Protein AF-A0A1W9LD39-F1 (afdb_monomer)

Secondary structure (DSSP, 8-state):
------------------HHHHHHHHHHHHHHHHHHHHHHHHHHHHHHTSSSS--SS-PPPHHHHHHHHHHHHHHHHHHHHHTTTT-SS--S-SGGGHHHHHHHHHHHHHHHHHHHHHTT-SSPP-HHHHHHHHHHHHHHHHHHHHHHHHHHHHHHHHTTT-EEEEEE--SHHHHHHHHHHHH-GGG-EEEEEEE-PPP------

Mean predicted aligned error: 11.22 Å

Foldseek 3Di:
DDDDDDDPPVPVPDDDCDPVLVVLLVVLLVQLLCLQLVLLVVLLCVDAPPPPHDDPPDDDDPVVSNVLSNVLSVLLSVLCVVLCVSDPDDDDDLVVCLVVLLVSLVVSLVVSLVVQVVVVDVVRDDPSSSVSSSVSSSVSSSVSVVVSNVVVQVVLQVQAAPAEDEAEDDDPVSVVVVCVCVVRSRNSYDDPYYHYDDPDDPPDD

Radius of gyration: 25.63 Å; Cα contacts (8 Å, |Δi|>4): 173; chains: 1; bounding box: 44×27×94 Å

Nearest PDB structures (foldseek):
  6o7t-assembly1_n  TM=3.214E-01  e=7.625E-01  Saccharomyces cerevisiae
  8eau-assembly1_n  TM=2.882E-01  e=1.387E+00  Saccharomyces cerevisiae
  7u8o-assembly1_j  TM=2.770E-01  e=1.457E+00  Sus scrofa
  5edl-assembly1_A  TM=4.286E-01  e=7.547E+00  Bacillus subtilis
  1j3f-assembly1_A  TM=2.737E-01  e=4.819E+00  Physeter macrocephalus

Solvent-accessible surface area (backbone atoms only — not comparable to full-atom values): 12019 Å² total; per-residue (Å²): 136,90,82,88,88,76,85,83,78,73,75,73,74,73,82,75,79,49,73,64,57,53,49,56,45,52,50,48,53,54,48,48,36,50,23,37,30,50,13,35,51,48,15,47,38,47,50,74,69,63,74,80,43,90,72,91,82,70,83,75,67,67,65,59,53,53,54,47,25,51,54,44,20,54,51,42,52,52,48,40,56,75,70,48,74,72,58,77,81,79,74,83,63,72,73,79,46,46,66,59,52,52,51,50,39,51,52,42,41,52,49,47,51,51,49,51,58,72,66,62,45,86,75,70,74,58,68,65,38,51,58,41,20,41,55,39,20,43,51,39,42,51,52,51,51,52,52,51,54,52,50,50,55,55,51,25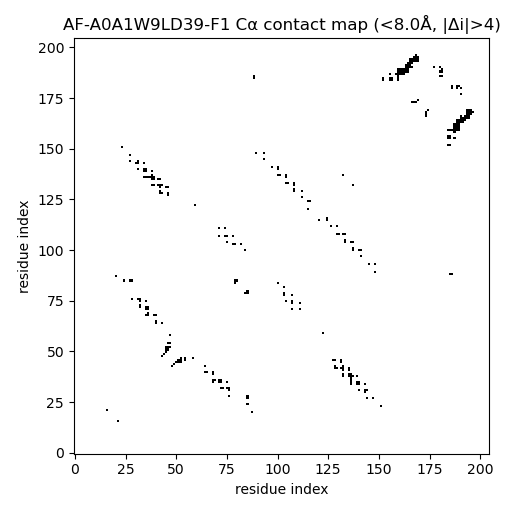,57,78,58,49,54,79,39,78,39,73,43,80,41,81,50,73,66,45,53,53,50,51,52,57,43,62,71,39,45,82,66,22,48,28,79,76,48,69,45,68,88,74,83,76,74,78,80,85,125

Structure (mmCIF, N/CA/C/O backbone):
data_AF-A0A1W9LD39-F1
#
_entry.id   AF-A0A1W9LD39-F1
#
loop_
_atom_site.group_PDB
_atom_site.id
_atom_site.type_symbol
_atom_site.label_atom_id
_atom_site.label_alt_id
_atom_site.label_comp_id
_atom_site.label_asym_id
_atom_site.label_entity_id
_atom_site.label_seq_id
_atom_site.pdbx_PDB_ins_code
_atom_site.Cartn_x
_atom_site.Cartn_y
_atom_site.Cartn_z
_atom_site.occupancy
_atom_site.B_iso_or_equiv
_atom_site.auth_seq_id
_atom_site.auth_comp_id
_atom_site.auth_asym_id
_atom_site.auth_atom_id
_atom_site.pdbx_PDB_model_num
ATOM 1 N N . MET A 1 1 ? 4.668 -14.412 59.546 1.00 37.16 1 MET A N 1
ATOM 2 C CA . MET A 1 1 ? 3.623 -15.382 59.141 1.00 37.16 1 MET A CA 1
ATOM 3 C C . MET A 1 1 ? 2.529 -14.577 58.446 1.00 37.16 1 MET A C 1
ATOM 5 O O . MET A 1 1 ? 1.984 -13.700 59.085 1.00 37.16 1 MET A O 1
ATOM 9 N N . ARG A 1 2 ? 2.526 -14.499 57.110 1.00 43.19 2 ARG A N 1
ATOM 10 C CA . ARG A 1 2 ? 1.893 -15.403 56.120 1.00 43.19 2 ARG A CA 1
ATOM 11 C C . ARG A 1 2 ? 0.377 -15.151 56.002 1.00 43.19 2 ARG A C 1
ATOM 13 O O . ARG A 1 2 ? -0.353 -15.421 56.941 1.00 43.19 2 ARG A O 1
ATOM 20 N N . GLY A 1 3 ? -0.044 -14.677 54.828 1.00 37.91 3 GLY A N 1
ATOM 21 C CA . GLY A 1 3 ? -1.441 -14.480 54.415 1.00 37.91 3 GLY A CA 1
ATOM 22 C C . GLY A 1 3 ? -1.498 -13.455 53.271 1.00 37.91 3 GLY A C 1
ATOM 23 O O . GLY A 1 3 ? -1.527 -12.268 53.542 1.00 37.91 3 GLY A O 1
ATOM 24 N N . SER A 1 4 ? -1.159 -13.807 52.026 1.00 51.72 4 SER A N 1
ATOM 25 C CA . SER A 1 4 ? -1.973 -14.564 51.053 1.00 51.72 4 SER A CA 1
ATOM 26 C C . SER A 1 4 ? -3.159 -13.764 50.503 1.00 51.72 4 SER A C 1
ATOM 28 O O . SER A 1 4 ? -4.100 -13.494 51.237 1.00 51.72 4 SER A O 1
ATOM 30 N N . GLY A 1 5 ? -3.145 -13.509 49.190 1.00 36.66 5 GLY A N 1
ATOM 31 C CA . GLY A 1 5 ? -4.317 -13.111 48.399 1.00 36.66 5 GLY A CA 1
ATOM 32 C C . GLY A 1 5 ? -4.080 -11.822 47.609 1.00 36.66 5 GLY A C 1
ATOM 33 O O . GLY A 1 5 ? -3.793 -10.788 48.186 1.00 36.66 5 GLY A O 1
ATOM 34 N N . GLY A 1 6 ? -4.153 -11.780 46.287 1.00 38.75 6 GLY A N 1
ATOM 35 C CA . GLY A 1 6 ? -4.417 -12.806 45.293 1.00 38.75 6 GLY A CA 1
ATOM 36 C C . GLY A 1 6 ? -3.919 -12.254 43.960 1.00 38.75 6 GLY A C 1
ATOM 37 O O . GLY A 1 6 ? -4.096 -11.071 43.665 1.00 38.75 6 GLY A O 1
ATOM 38 N N . GLY A 1 7 ? -3.224 -13.091 43.194 1.00 35.78 7 GLY A N 1
ATOM 39 C CA . GLY A 1 7 ? -2.811 -12.749 41.842 1.00 35.78 7 GLY A CA 1
ATOM 40 C C . GLY A 1 7 ? -4.052 -12.528 40.989 1.00 35.78 7 GLY A C 1
ATOM 41 O O . GLY A 1 7 ? -4.843 -13.448 40.788 1.00 35.78 7 GLY A O 1
ATOM 42 N N . TYR A 1 8 ? -4.225 -11.307 40.496 1.00 45.56 8 TYR A N 1
ATOM 43 C CA . TYR A 1 8 ? -5.171 -11.015 39.431 1.00 45.56 8 TYR A CA 1
ATOM 44 C C . TYR A 1 8 ? -4.596 -11.550 38.115 1.00 45.56 8 TYR A C 1
ATOM 46 O O . TYR A 1 8 ? -4.179 -10.783 37.252 1.00 45.56 8 TYR A O 1
ATOM 54 N N . ASP A 1 9 ? -4.594 -12.874 37.950 1.00 40.50 9 ASP A N 1
ATOM 55 C CA . ASP A 1 9 ? -4.487 -13.512 36.636 1.00 40.50 9 ASP A CA 1
ATOM 56 C C . ASP A 1 9 ? -5.836 -13.356 35.926 1.00 40.50 9 ASP A C 1
ATOM 58 O O . ASP A 1 9 ? -6.621 -14.283 35.722 1.00 40.50 9 ASP A O 1
ATOM 62 N N . GLY A 1 10 ? -6.127 -12.106 35.565 1.00 42.94 10 GLY A N 1
ATOM 63 C CA . GLY A 1 10 ? -7.160 -11.761 34.608 1.00 42.94 10 GLY A CA 1
ATOM 64 C C . GLY A 1 10 ? -6.684 -12.177 33.228 1.00 42.94 10 GLY A C 1
ATOM 65 O O . GLY A 1 10 ? -6.294 -11.335 32.422 1.00 42.94 10 GLY A O 1
ATOM 66 N N . ALA A 1 11 ? -6.705 -13.482 32.956 1.00 38.69 11 ALA A N 1
ATOM 67 C CA . ALA A 1 11 ? -6.623 -14.010 31.609 1.00 38.69 11 ALA A CA 1
ATOM 68 C C . ALA A 1 11 ? -7.813 -13.440 30.823 1.00 38.69 11 ALA A C 1
ATOM 70 O O . ALA A 1 11 ? -8.912 -13.998 30.821 1.00 38.69 11 ALA A O 1
ATOM 71 N N . MET A 1 12 ? -7.595 -12.276 30.202 1.00 43.22 12 MET A N 1
ATOM 72 C CA . MET A 1 12 ? -8.472 -11.651 29.222 1.00 43.22 12 MET A CA 1
ATOM 73 C C . MET A 1 12 ? -8.720 -12.681 28.125 1.00 43.22 12 MET A C 1
ATOM 75 O O . MET A 1 12 ? -7.921 -12.834 27.198 1.00 43.22 12 MET A O 1
ATOM 79 N N . ARG A 1 13 ? -9.808 -13.446 28.288 1.00 41.34 13 ARG A N 1
ATOM 80 C CA . ARG A 1 13 ? -10.256 -14.469 27.348 1.00 41.34 13 ARG A CA 1
ATOM 81 C C . ARG A 1 13 ? -10.232 -13.868 25.953 1.00 41.34 13 ARG A C 1
ATOM 83 O O . ARG A 1 13 ? -10.815 -12.812 25.705 1.00 41.34 13 ARG A O 1
ATOM 90 N N . GLY A 1 14 ? -9.484 -14.554 25.094 1.00 41.19 14 GLY A N 1
ATOM 91 C CA . GLY A 1 14 ? -9.071 -14.092 23.784 1.00 41.19 14 GLY A CA 1
ATOM 92 C C . GLY A 1 14 ? -10.210 -13.448 23.012 1.00 41.19 14 GLY A C 1
ATOM 93 O O . GLY A 1 14 ? -11.298 -14.006 22.875 1.00 41.19 14 GLY A O 1
ATOM 94 N N . ARG A 1 15 ? -9.912 -12.261 22.487 1.00 52.31 15 ARG A N 1
ATOM 95 C CA . ARG A 1 15 ? -10.696 -11.574 21.467 1.00 52.31 15 ARG A CA 1
ATOM 96 C C . ARG A 1 15 ? -11.038 -12.577 20.362 1.00 52.31 15 ARG A C 1
ATOM 98 O O . ARG A 1 15 ? -10.175 -12.904 19.548 1.00 52.31 15 ARG A O 1
ATOM 105 N N . GLN A 1 16 ? -12.275 -13.072 20.330 1.00 52.34 16 GLN A N 1
ATOM 106 C CA . GLN A 1 16 ? -12.768 -13.795 19.164 1.00 52.34 16 GLN A CA 1
ATOM 107 C C . GLN A 1 16 ? -12.688 -12.822 17.985 1.00 52.34 16 GLN A C 1
ATOM 109 O O . GLN A 1 16 ? -13.180 -11.695 18.066 1.00 52.34 16 GLN A O 1
ATOM 114 N N . ARG A 1 17 ? -11.956 -13.211 16.936 1.00 55.69 17 ARG A N 1
ATOM 115 C CA . ARG A 1 17 ? -11.910 -12.453 15.684 1.00 55.69 17 ARG A CA 1
ATOM 116 C C . ARG A 1 17 ? -13.322 -12.475 15.115 1.00 55.69 17 ARG A C 1
ATOM 118 O O . ARG A 1 17 ? -13.799 -13.540 14.734 1.00 55.69 17 ARG A O 1
ATOM 125 N N . ASP A 1 18 ? -13.982 -11.323 15.089 1.00 66.62 18 ASP A N 1
ATOM 126 C CA . ASP A 1 18 ? -15.300 -11.213 14.471 1.00 66.62 18 ASP A CA 1
ATOM 127 C C . ASP A 1 18 ? -15.150 -11.515 12.966 1.00 66.62 18 ASP A C 1
ATOM 129 O O . ASP A 1 18 ? -14.128 -11.182 12.361 1.00 66.62 18 ASP A O 1
ATOM 133 N N . THR A 1 19 ? -16.170 -12.079 12.313 1.00 70.81 19 THR A N 1
ATOM 134 C CA . THR A 1 19 ? -16.183 -12.305 10.848 1.00 70.81 19 THR A CA 1
ATOM 135 C C . THR A 1 19 ? -15.815 -11.039 10.062 1.00 70.81 19 THR A C 1
ATOM 137 O O . THR A 1 19 ? -15.165 -11.097 9.020 1.00 70.81 19 THR A O 1
ATOM 140 N N . PHE A 1 20 ? -16.172 -9.874 10.608 1.00 69.75 20 PHE A N 1
ATOM 141 C CA . PHE A 1 20 ? -15.818 -8.565 10.068 1.00 69.75 20 PHE A CA 1
ATOM 142 C C . PHE A 1 20 ? -14.306 -8.291 10.080 1.00 69.75 20 PHE A C 1
ATOM 144 O O . PHE A 1 20 ? -13.784 -7.741 9.116 1.00 69.75 20 PHE A O 1
ATOM 151 N N . ASP A 1 21 ? -13.588 -8.704 11.129 1.00 71.38 21 ASP A N 1
ATOM 152 C CA . ASP A 1 21 ? -12.136 -8.513 11.226 1.00 71.38 21 ASP A CA 1
ATOM 153 C C . ASP A 1 21 ? -11.409 -9.350 10.167 1.00 71.38 21 ASP A C 1
ATOM 155 O O . ASP A 1 21 ? -10.435 -8.891 9.568 1.00 71.38 21 ASP A O 1
ATOM 159 N N . VAL A 1 22 ? -11.914 -10.561 9.902 1.00 75.19 22 VAL A N 1
ATOM 160 C CA . VAL A 1 22 ? -11.403 -11.441 8.843 1.00 75.19 22 VAL A CA 1
ATOM 161 C C . VAL A 1 22 ? -11.670 -10.831 7.469 1.00 75.19 22 VAL A C 1
ATOM 163 O O . VAL A 1 22 ? -10.739 -10.714 6.676 1.00 75.19 22 VAL A O 1
ATOM 166 N N . PHE A 1 23 ? -12.898 -10.373 7.207 1.00 78.69 23 PHE A N 1
ATOM 167 C CA . PHE A 1 23 ? -13.254 -9.714 5.948 1.00 78.69 23 PHE A CA 1
ATOM 168 C C . PHE A 1 23 ? -12.392 -8.471 5.688 1.00 78.69 23 PHE A C 1
ATOM 170 O O . PHE A 1 23 ? -11.785 -8.354 4.628 1.00 78.69 23 PHE A O 1
ATOM 177 N N . CYS A 1 24 ? -12.254 -7.582 6.677 1.00 76.94 24 CYS A N 1
ATOM 178 C CA . CYS A 1 24 ? -11.394 -6.403 6.573 1.00 76.94 24 CYS A CA 1
ATOM 179 C C . CYS A 1 24 ? -9.909 -6.760 6.426 1.00 76.94 24 CYS A C 1
ATOM 181 O O . CYS A 1 24 ? -9.154 -5.977 5.856 1.00 76.94 24 CYS A O 1
ATOM 183 N N . GLY A 1 25 ? -9.465 -7.900 6.962 1.00 80.12 25 GLY A N 1
ATOM 184 C CA . GLY A 1 25 ? -8.109 -8.408 6.762 1.00 80.12 25 GLY A CA 1
ATOM 185 C C . GLY A 1 25 ? -7.875 -8.893 5.330 1.00 80.12 25 GLY A C 1
ATOM 186 O O . GLY A 1 25 ? -6.881 -8.521 4.715 1.00 80.12 25 GLY A O 1
ATOM 187 N N . VAL A 1 26 ? -8.810 -9.674 4.781 1.00 83.44 26 VAL A N 1
ATOM 188 C CA . VAL A 1 26 ? -8.753 -10.172 3.396 1.00 83.44 26 VAL A CA 1
ATOM 189 C C . VAL A 1 26 ? -8.851 -9.021 2.397 1.00 83.44 26 VAL A C 1
ATOM 191 O O . VAL A 1 26 ? -8.038 -8.946 1.480 1.00 83.44 26 VAL A O 1
ATOM 194 N N . ALA A 1 27 ? -9.789 -8.093 2.605 1.00 85.94 27 ALA A N 1
ATOM 195 C CA . ALA A 1 27 ? -9.943 -6.910 1.765 1.00 85.94 27 ALA A CA 1
ATOM 196 C C . ALA A 1 27 ? -8.678 -6.041 1.772 1.00 85.94 27 ALA A C 1
ATOM 198 O O . ALA A 1 27 ? -8.248 -5.600 0.712 1.00 85.94 27 ALA A O 1
ATOM 199 N N . ALA A 1 28 ? -8.046 -5.856 2.938 1.00 86.38 28 ALA A N 1
ATOM 200 C CA . ALA A 1 28 ? -6.776 -5.139 3.028 1.00 86.38 28 ALA A CA 1
ATOM 201 C C . ALA A 1 28 ? -5.651 -5.858 2.273 1.00 86.38 28 ALA A C 1
ATOM 203 O O . ALA A 1 28 ? -4.918 -5.225 1.530 1.00 86.38 28 ALA A O 1
ATOM 204 N N . GLY A 1 29 ? -5.539 -7.185 2.399 1.00 88.50 29 GLY A N 1
ATOM 205 C CA . GLY A 1 29 ? -4.538 -7.947 1.647 1.00 88.50 29 GLY A CA 1
ATOM 206 C C . GLY A 1 29 ? -4.730 -7.856 0.129 1.00 88.50 29 GLY A C 1
ATOM 207 O O . GLY A 1 29 ? -3.756 -7.709 -0.605 1.00 88.50 29 GLY A O 1
ATOM 208 N N . ALA A 1 30 ? -5.978 -7.907 -0.345 1.00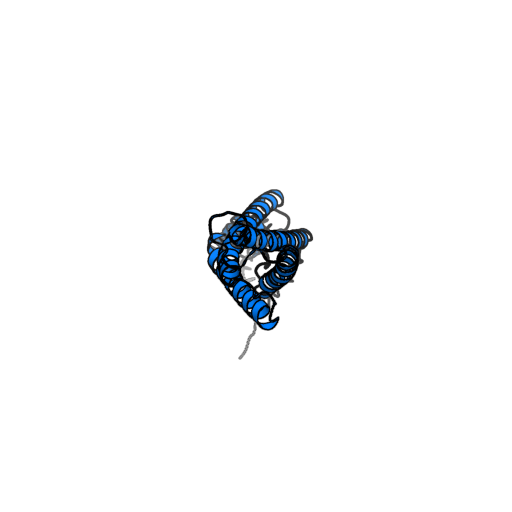 91.44 30 ALA A N 1
ATOM 209 C CA . ALA A 1 30 ? -6.297 -7.741 -1.762 1.00 91.44 30 ALA A CA 1
ATOM 210 C C . ALA A 1 30 ? -6.004 -6.316 -2.258 1.00 91.44 30 ALA A C 1
ATOM 212 O O . ALA A 1 30 ? -5.466 -6.141 -3.349 1.00 91.44 30 ALA A O 1
ATOM 213 N N . ALA A 1 31 ? -6.326 -5.304 -1.455 1.00 93.06 31 ALA A N 1
ATOM 214 C CA . ALA A 1 31 ? -6.058 -3.912 -1.782 1.00 93.06 31 ALA A CA 1
ATOM 215 C C . ALA A 1 31 ? -4.547 -3.613 -1.824 1.00 93.06 31 ALA A C 1
ATOM 217 O O . ALA A 1 31 ? -4.091 -3.039 -2.811 1.00 93.06 31 ALA A O 1
ATOM 218 N N . ASP A 1 32 ? -3.764 -4.117 -0.861 1.00 93.12 32 ASP A N 1
ATOM 219 C CA . ASP A 1 32 ? -2.297 -4.012 -0.883 1.00 93.12 32 ASP A CA 1
ATOM 220 C C . ASP A 1 32 ? -1.716 -4.705 -2.132 1.00 93.12 32 ASP A C 1
ATOM 222 O O . ASP A 1 32 ? -0.769 -4.203 -2.740 1.00 93.12 32 ASP A O 1
ATOM 226 N N . ALA A 1 33 ? -2.284 -5.848 -2.545 1.00 94.50 33 ALA A N 1
ATOM 227 C CA . ALA A 1 33 ? -1.863 -6.553 -3.756 1.00 94.50 33 ALA A CA 1
ATOM 228 C C . ALA A 1 33 ? -2.067 -5.689 -5.009 1.00 94.50 33 ALA A C 1
ATOM 230 O O . ALA A 1 33 ? -1.160 -5.545 -5.829 1.00 94.50 33 ALA A O 1
ATOM 231 N N . VAL A 1 34 ? -3.250 -5.082 -5.137 1.00 96.12 34 VAL A N 1
ATOM 232 C CA . VAL A 1 34 ? -3.579 -4.180 -6.246 1.00 96.12 34 VAL A CA 1
ATOM 233 C C . VAL A 1 34 ? -2.684 -2.942 -6.219 1.00 96.12 34 VAL A C 1
ATOM 235 O O . VAL A 1 34 ? -2.152 -2.567 -7.261 1.00 96.12 34 VAL A O 1
ATOM 238 N N . ALA A 1 35 ? -2.468 -2.334 -5.051 1.00 95.50 35 ALA A N 1
ATOM 239 C CA . ALA A 1 35 ? -1.631 -1.148 -4.900 1.00 95.50 35 ALA A CA 1
ATOM 240 C C . ALA A 1 35 ? -0.164 -1.423 -5.265 1.00 95.50 35 ALA A C 1
ATOM 242 O O . ALA A 1 35 ? 0.442 -0.646 -6.007 1.00 95.50 35 ALA A O 1
ATOM 243 N N . ALA A 1 36 ? 0.399 -2.543 -4.801 1.00 95.69 36 ALA A N 1
ATOM 244 C CA . ALA A 1 36 ? 1.765 -2.942 -5.127 1.00 95.69 36 ALA A CA 1
ATOM 245 C C . ALA A 1 36 ? 1.927 -3.260 -6.621 1.00 95.69 36 ALA A C 1
ATOM 247 O O . ALA A 1 36 ? 2.861 -2.766 -7.259 1.00 95.69 36 ALA A O 1
ATOM 248 N N . PHE A 1 37 ? 0.995 -4.023 -7.196 1.00 96.38 37 PHE A N 1
ATOM 249 C CA . PHE A 1 37 ? 1.024 -4.383 -8.611 1.00 96.38 37 PHE A CA 1
ATOM 250 C C . PHE A 1 37 ? 0.878 -3.150 -9.510 1.00 96.38 37 PHE A C 1
ATOM 252 O O . PHE A 1 37 ? 1.704 -2.916 -10.394 1.00 96.38 37 PHE A O 1
ATOM 259 N N . ALA A 1 38 ? -0.136 -2.320 -9.249 1.00 96.50 38 ALA A N 1
ATOM 260 C CA . ALA A 1 38 ? -0.386 -1.095 -9.999 1.00 96.50 38 ALA A CA 1
ATOM 261 C C . ALA A 1 38 ? 0.763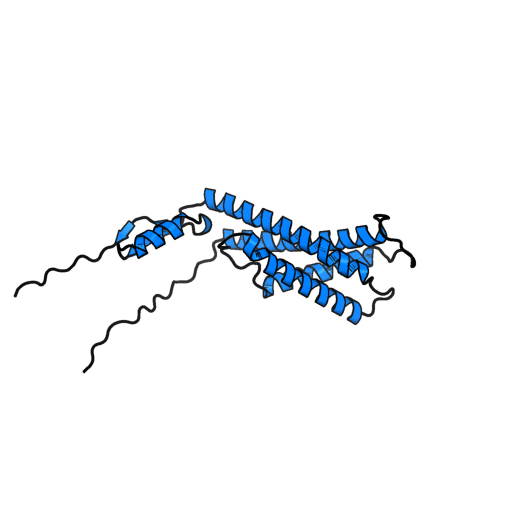 -0.092 -9.846 1.00 96.50 38 ALA A C 1
ATOM 263 O O . ALA A 1 38 ? 1.161 0.521 -10.832 1.00 96.50 38 ALA A O 1
ATOM 264 N N . GLY A 1 39 ? 1.340 0.045 -8.649 1.00 96.00 39 GLY A N 1
ATOM 265 C CA . GLY A 1 39 ? 2.479 0.932 -8.420 1.00 96.00 39 GLY A CA 1
ATOM 266 C C . GLY A 1 39 ? 3.715 0.500 -9.192 1.00 96.00 39 GLY A C 1
ATOM 267 O O . GLY A 1 39 ? 4.362 1.327 -9.831 1.00 96.00 39 GLY A O 1
ATOM 268 N N . PHE A 1 40 ? 4.000 -0.799 -9.233 1.00 94.50 40 PHE A N 1
ATOM 269 C CA . PHE A 1 40 ? 5.110 -1.299 -10.033 1.00 94.50 40 PHE A CA 1
ATOM 270 C C . PHE A 1 40 ? 4.881 -1.088 -11.536 1.00 94.50 40 PHE A C 1
ATOM 272 O O . PHE A 1 40 ? 5.778 -0.610 -12.230 1.00 94.50 40 PHE A O 1
ATOM 279 N N . LEU A 1 41 ? 3.683 -1.388 -12.051 1.00 94.44 41 LEU A N 1
ATOM 280 C CA . LEU A 1 41 ? 3.360 -1.128 -13.459 1.00 94.44 41 LEU A CA 1
ATOM 281 C C . LEU A 1 41 ? 3.418 0.364 -13.796 1.00 94.44 41 LEU A C 1
ATOM 283 O O . LEU A 1 41 ? 3.927 0.732 -14.854 1.00 94.44 41 LEU A O 1
ATOM 287 N N . LEU A 1 42 ? 2.970 1.225 -12.882 1.00 94.75 42 LEU A N 1
ATOM 288 C CA . LEU A 1 42 ? 3.083 2.671 -13.024 1.00 94.75 42 LEU A CA 1
ATOM 289 C C . LEU A 1 42 ? 4.552 3.102 -13.096 1.00 94.75 42 LEU A C 1
ATOM 291 O O . LEU A 1 42 ? 4.898 3.936 -13.924 1.00 94.75 42 LEU A O 1
ATOM 295 N N . ALA A 1 43 ? 5.440 2.506 -12.298 1.00 93.75 43 ALA A N 1
ATOM 296 C CA . ALA A 1 43 ? 6.871 2.786 -12.376 1.00 93.75 43 ALA A CA 1
ATOM 297 C C . ALA A 1 43 ? 7.494 2.380 -13.716 1.00 93.75 43 ALA A C 1
ATOM 299 O O . ALA A 1 43 ? 8.331 3.106 -14.255 1.00 93.75 43 ALA A O 1
ATOM 300 N N . VAL A 1 44 ? 7.077 1.237 -14.266 1.00 91.44 44 VAL A N 1
ATOM 301 C CA . VAL A 1 44 ? 7.499 0.772 -15.596 1.00 91.44 44 VAL A CA 1
ATOM 302 C C . VAL A 1 44 ? 7.006 1.739 -16.670 1.00 91.44 44 VAL A C 1
ATOM 304 O O . VAL A 1 44 ? 7.807 2.192 -17.486 1.00 91.44 44 VAL A O 1
ATOM 307 N N . TRP A 1 45 ? 5.733 2.132 -16.616 1.00 91.62 45 TRP A N 1
ATOM 308 C CA . TRP A 1 45 ? 5.154 3.107 -17.538 1.00 91.62 45 TRP A CA 1
ATOM 309 C C . TRP A 1 45 ? 5.868 4.464 -17.457 1.00 91.62 45 TRP A C 1
ATOM 311 O O . TRP A 1 45 ? 6.278 5.010 -18.481 1.00 91.62 45 TRP A O 1
ATOM 321 N N . ILE A 1 46 ? 6.134 4.975 -16.246 1.00 91.19 46 ILE A N 1
ATOM 322 C CA . ILE A 1 46 ? 6.924 6.201 -16.046 1.00 91.19 46 ILE A CA 1
ATOM 323 C C . ILE A 1 46 ? 8.312 6.049 -16.675 1.00 91.19 46 ILE A C 1
ATOM 325 O O . ILE A 1 46 ? 8.790 6.969 -17.334 1.00 91.19 46 ILE A O 1
ATOM 329 N N . ARG A 1 47 ? 8.968 4.896 -16.513 1.00 89.94 47 ARG A N 1
ATOM 330 C CA . ARG A 1 47 ? 10.319 4.694 -17.040 1.00 89.94 47 ARG A CA 1
ATOM 331 C C . ARG A 1 47 ? 10.372 4.607 -18.565 1.00 89.94 47 ARG A C 1
ATOM 333 O O . ARG A 1 47 ? 11.359 5.086 -19.126 1.00 89.94 47 ARG A O 1
ATOM 340 N N . PHE A 1 48 ? 9.419 3.937 -19.207 1.00 87.94 48 PHE A N 1
ATOM 341 C CA . PHE A 1 48 ? 9.551 3.521 -20.609 1.00 87.94 48 PHE A CA 1
ATOM 342 C C . PHE A 1 48 ? 8.550 4.168 -21.567 1.00 87.94 48 PHE A C 1
ATOM 344 O O . PHE A 1 48 ? 8.886 4.340 -22.738 1.00 87.94 48 PHE A O 1
ATOM 351 N N . ASP A 1 49 ? 7.360 4.536 -21.096 1.00 86.94 49 ASP A N 1
ATOM 352 C CA . ASP A 1 49 ? 6.248 4.971 -21.950 1.00 86.94 49 ASP A CA 1
ATOM 353 C C . ASP A 1 49 ? 5.855 6.444 -21.725 1.00 86.94 49 ASP A C 1
ATOM 355 O O . ASP A 1 49 ? 5.309 7.071 -22.627 1.00 86.94 49 ASP A O 1
ATOM 359 N N . SER A 1 50 ? 6.161 7.035 -20.562 1.00 88.38 50 SER A N 1
ATOM 360 C CA . SER A 1 50 ? 5.770 8.424 -20.242 1.00 88.38 50 SER A CA 1
ATOM 361 C C . SER A 1 50 ? 6.473 9.501 -21.078 1.00 88.38 50 SER A C 1
ATOM 363 O O . SER A 1 50 ? 6.017 10.641 -21.130 1.00 88.38 50 SER A O 1
ATOM 365 N N . GLY A 1 51 ? 7.623 9.173 -21.676 1.00 83.75 51 GLY A N 1
ATOM 366 C CA . GLY A 1 51 ? 8.486 10.133 -22.369 1.00 83.75 51 GLY A CA 1
ATOM 367 C C . GLY A 1 51 ? 9.283 11.070 -21.449 1.00 83.75 51 GLY A C 1
ATOM 368 O O . GLY A 1 51 ? 10.082 11.857 -21.947 1.00 83.75 51 GLY A O 1
ATOM 369 N N . TRP A 1 52 ? 9.130 10.983 -20.121 1.00 85.69 52 TRP A N 1
ATOM 370 C CA . TRP A 1 52 ? 9.860 11.840 -19.172 1.00 85.69 52 TRP A CA 1
ATOM 371 C C . TRP A 1 52 ? 11.336 11.461 -19.017 1.00 85.69 52 TRP A C 1
ATOM 373 O O . TRP A 1 52 ? 12.156 12.297 -18.6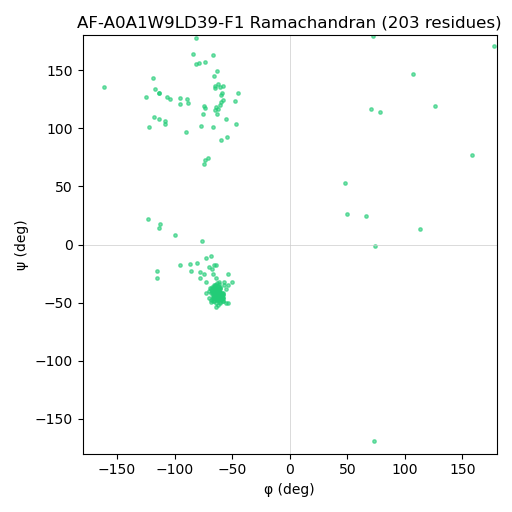45 1.00 85.69 52 TRP A O 1
ATOM 383 N N . ILE A 1 53 ? 11.682 10.196 -19.273 1.00 83.19 53 ILE A N 1
ATOM 384 C CA . ILE A 1 53 ? 13.032 9.657 -19.084 1.00 83.19 53 ILE A CA 1
ATOM 385 C C . ILE A 1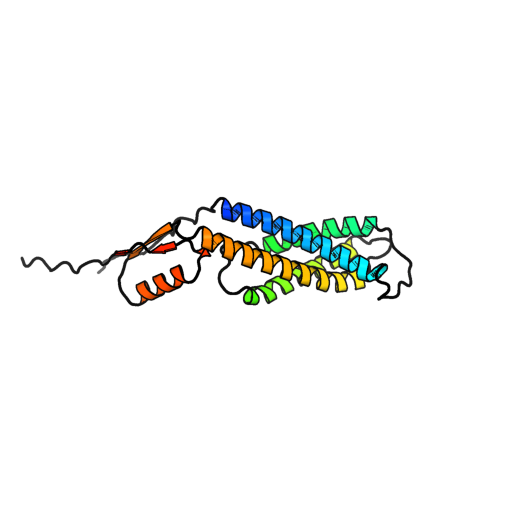 53 ? 13.508 9.041 -20.395 1.00 83.19 53 ILE A C 1
ATOM 387 O O . ILE A 1 53 ? 12.857 8.158 -20.951 1.00 83.19 53 ILE A O 1
ATOM 391 N N . THR A 1 54 ? 14.686 9.450 -20.862 1.00 79.38 54 THR A N 1
ATOM 392 C CA . THR A 1 54 ? 15.268 8.922 -22.099 1.00 79.38 54 THR A CA 1
ATOM 393 C C . THR A 1 54 ? 15.602 7.425 -21.975 1.00 79.38 54 THR A C 1
ATOM 395 O O . THR A 1 54 ? 16.105 6.918 -20.961 1.00 79.38 54 THR A O 1
ATOM 398 N N . VAL A 1 55 ? 15.273 6.661 -23.018 1.00 78.62 55 VAL A N 1
ATOM 399 C CA . VAL A 1 55 ? 15.511 5.213 -23.096 1.00 78.62 55 VAL A CA 1
ATOM 400 C C . VAL A 1 55 ? 16.636 4.970 -24.103 1.00 78.62 55 VAL A C 1
ATOM 402 O O . VAL A 1 55 ? 16.421 5.049 -25.304 1.00 78.62 55 VAL A O 1
ATOM 405 N N . LEU A 1 56 ? 17.848 4.684 -23.617 1.00 68.00 56 LEU A N 1
ATOM 406 C CA . LEU A 1 56 ? 19.036 4.494 -24.468 1.00 68.00 56 LEU A CA 1
ATOM 407 C C . LEU A 1 56 ? 19.202 3.064 -25.017 1.00 68.00 56 LEU A C 1
ATOM 409 O O . LEU A 1 56 ? 19.898 2.875 -26.004 1.00 68.00 56 LEU A O 1
ATOM 413 N N . LYS A 1 57 ? 18.607 2.050 -24.370 1.00 67.75 57 LYS A N 1
ATOM 414 C CA . LYS A 1 57 ? 18.836 0.616 -24.667 1.00 67.75 57 LYS A CA 1
ATOM 415 C C . LYS A 1 57 ? 17.618 -0.113 -25.263 1.00 67.75 57 LYS A C 1
ATOM 417 O O . LYS A 1 57 ? 17.580 -1.337 -25.248 1.00 67.75 57 LYS A O 1
ATOM 422 N N . GLY A 1 58 ? 16.634 0.626 -25.780 1.00 69.06 58 GLY A N 1
ATOM 423 C CA . GLY A 1 58 ? 15.371 0.061 -26.274 1.00 69.06 58 GLY A CA 1
ATOM 424 C C . GLY A 1 58 ? 14.435 -0.438 -25.163 1.00 69.06 58 GLY A C 1
ATOM 425 O O . GLY A 1 58 ? 14.742 -0.336 -23.971 1.00 69.06 58 GLY A O 1
ATOM 426 N N . HIS A 1 59 ? 13.265 -0.944 -25.563 1.00 73.44 59 HIS A N 1
ATOM 427 C CA . HIS A 1 59 ? 12.200 -1.397 -24.662 1.00 73.44 59 HIS A CA 1
ATOM 428 C C . HIS A 1 59 ? 12.285 -2.911 -24.430 1.00 73.44 59 HIS A C 1
ATOM 430 O O . HIS A 1 59 ? 12.167 -3.672 -25.391 1.00 73.44 59 HIS A O 1
ATOM 436 N N . PRO A 1 60 ? 12.446 -3.379 -23.180 1.00 77.94 60 PRO A N 1
ATOM 437 C CA . PRO A 1 60 ? 12.396 -4.807 -22.884 1.00 77.94 60 PRO A CA 1
ATOM 438 C C . PRO A 1 60 ? 10.989 -5.387 -23.114 1.00 77.94 60 PRO A C 1
ATOM 440 O O . PRO A 1 60 ? 10.005 -4.637 -23.141 1.00 77.94 60 PRO A O 1
ATOM 443 N N . PRO A 1 61 ? 10.849 -6.722 -23.220 1.00 83.62 61 PRO A N 1
ATOM 444 C CA . PRO A 1 61 ? 9.549 -7.362 -23.393 1.00 83.62 61 PRO A CA 1
ATOM 445 C C . PRO A 1 61 ? 8.582 -7.014 -22.251 1.00 83.62 61 PRO A C 1
ATOM 447 O O . PRO A 1 61 ? 8.862 -7.277 -21.083 1.00 83.62 61 PRO A O 1
ATOM 450 N N . ARG A 1 62 ? 7.399 -6.476 -22.577 1.00 83.00 62 ARG A N 1
ATOM 451 C CA . ARG A 1 62 ? 6.398 -6.032 -21.580 1.00 83.00 62 ARG A CA 1
ATOM 452 C C . ARG A 1 62 ? 5.997 -7.131 -20.594 1.00 83.00 62 ARG A C 1
ATOM 454 O O . ARG A 1 62 ? 5.844 -6.868 -19.404 1.00 83.00 62 ARG A O 1
ATOM 461 N N . MET A 1 63 ? 5.879 -8.368 -21.077 1.00 86.62 63 MET A N 1
ATOM 462 C CA . MET A 1 63 ? 5.487 -9.519 -20.255 1.00 86.62 63 MET A CA 1
ATOM 463 C C . MET A 1 63 ? 6.478 -9.786 -19.117 1.00 86.62 63 MET A C 1
ATOM 465 O O . MET A 1 63 ? 6.057 -10.153 -18.025 1.00 86.62 63 MET A O 1
ATOM 469 N N . MET A 1 64 ? 7.771 -9.512 -19.322 1.00 85.75 64 MET A N 1
ATOM 470 C CA . MET A 1 64 ? 8.792 -9.634 -18.278 1.00 85.75 64 MET A CA 1
ATOM 471 C C . MET A 1 64 ? 8.459 -8.755 -17.066 1.00 85.75 64 MET A C 1
ATOM 473 O O . MET A 1 64 ? 8.547 -9.205 -15.926 1.00 85.75 64 MET A O 1
ATOM 477 N N . TYR A 1 65 ? 8.019 -7.517 -17.305 1.00 85.56 65 TYR A N 1
ATOM 478 C CA . TYR A 1 65 ? 7.646 -6.589 -16.239 1.00 85.56 65 TYR A CA 1
ATOM 479 C C . TYR A 1 65 ? 6.336 -6.956 -15.557 1.00 85.56 65 TYR A C 1
ATOM 481 O O . TYR A 1 65 ? 6.211 -6.734 -14.358 1.00 85.56 65 TYR A O 1
ATOM 489 N N . VAL A 1 66 ? 5.386 -7.551 -16.278 1.00 90.44 66 VAL A N 1
ATOM 490 C CA . VAL A 1 66 ? 4.139 -8.056 -15.686 1.00 90.44 66 VAL A CA 1
ATOM 491 C C . VAL A 1 66 ? 4.424 -9.236 -14.753 1.00 90.44 66 VAL A C 1
ATOM 493 O O . VAL A 1 66 ? 3.936 -9.255 -13.623 1.00 90.44 66 VAL A O 1
ATOM 496 N N . TYR A 1 67 ? 5.268 -10.186 -15.171 1.00 90.56 67 TYR A N 1
ATOM 497 C CA . TYR A 1 67 ? 5.688 -11.292 -14.304 1.00 90.56 67 TYR A CA 1
ATOM 498 C C . TYR A 1 67 ? 6.495 -10.797 -13.101 1.00 90.56 67 TYR A C 1
ATOM 500 O O . TYR A 1 67 ? 6.226 -11.209 -11.971 1.00 90.56 67 TYR A O 1
ATOM 508 N N . ALA A 1 68 ? 7.425 -9.860 -13.315 1.00 89.06 68 ALA A N 1
ATOM 509 C CA . ALA A 1 68 ? 8.165 -9.225 -12.230 1.00 89.06 68 ALA A CA 1
ATOM 510 C C . ALA A 1 68 ? 7.224 -8.507 -11.250 1.00 89.06 68 ALA A C 1
ATOM 512 O O . ALA A 1 68 ? 7.360 -8.688 -10.043 1.00 89.06 68 ALA A O 1
ATOM 513 N N . ALA A 1 69 ? 6.229 -7.765 -11.748 1.00 92.31 69 ALA A N 1
ATOM 514 C CA . ALA A 1 69 ? 5.217 -7.110 -10.923 1.00 92.31 69 ALA A CA 1
ATOM 515 C C . ALA A 1 69 ? 4.457 -8.125 -10.062 1.00 92.31 69 ALA A C 1
ATOM 517 O O . ALA A 1 69 ? 4.246 -7.876 -8.878 1.00 92.31 69 ALA A O 1
ATOM 518 N N . GLY A 1 70 ? 4.097 -9.286 -10.619 1.00 94.12 70 GLY A N 1
ATOM 519 C CA . GLY A 1 70 ? 3.461 -10.375 -9.874 1.00 94.12 70 GLY A CA 1
ATOM 520 C C . GLY A 1 70 ? 4.337 -10.903 -8.733 1.00 94.12 70 GLY A C 1
ATOM 521 O O . GLY A 1 70 ? 3.890 -10.956 -7.588 1.00 94.12 70 GLY A O 1
ATOM 522 N N . ILE A 1 71 ? 5.605 -11.219 -9.015 1.00 92.19 71 ILE A N 1
ATOM 523 C CA . ILE A 1 71 ? 6.563 -11.705 -8.004 1.00 92.19 71 ILE A CA 1
ATOM 524 C C . ILE A 1 71 ? 6.778 -10.655 -6.906 1.00 92.19 71 ILE A C 1
ATOM 526 O O . ILE A 1 71 ? 6.718 -10.971 -5.717 1.00 92.19 71 ILE A O 1
ATOM 530 N N . VAL A 1 72 ? 6.986 -9.395 -7.294 1.00 91.56 72 VAL A N 1
ATOM 531 C CA . VAL A 1 72 ? 7.163 -8.279 -6.357 1.00 91.56 72 VAL A CA 1
ATOM 532 C C . VAL A 1 72 ? 5.906 -8.088 -5.510 1.00 91.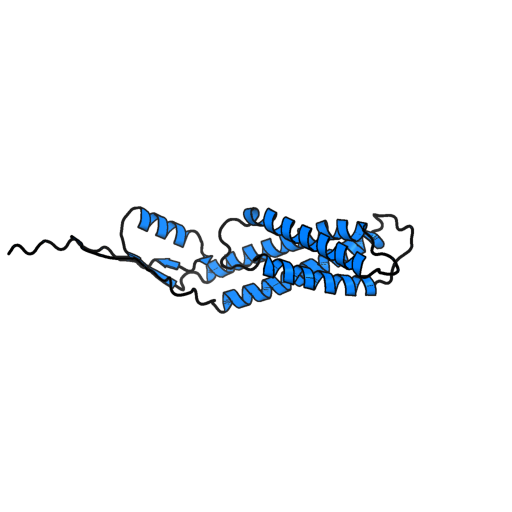56 72 VAL A C 1
ATOM 534 O O . VAL A 1 72 ? 6.006 -7.937 -4.299 1.00 91.56 72 VAL A O 1
ATOM 537 N N . THR A 1 73 ? 4.717 -8.178 -6.098 1.00 94.75 73 THR A N 1
ATOM 538 C CA . THR A 1 73 ? 3.450 -8.072 -5.360 1.00 94.75 73 THR A CA 1
ATOM 539 C C . THR A 1 73 ? 3.338 -9.145 -4.278 1.00 94.75 73 THR A C 1
ATOM 541 O O . THR A 1 73 ? 3.042 -8.827 -3.126 1.00 94.75 73 THR A O 1
ATOM 544 N N . LEU A 1 74 ? 3.647 -10.405 -4.603 1.00 94.69 74 LEU A N 1
ATOM 545 C CA . LEU A 1 74 ? 3.654 -11.497 -3.622 1.00 94.69 74 LEU A CA 1
ATOM 546 C C . LEU A 1 74 ? 4.655 -11.243 -2.486 1.00 94.69 74 LEU A C 1
ATOM 548 O O . LEU A 1 74 ? 4.328 -11.451 -1.315 1.00 94.69 74 LEU A O 1
ATOM 552 N N . LEU A 1 75 ? 5.847 -10.743 -2.820 1.00 93.38 75 LEU A N 1
ATOM 553 C CA . LEU A 1 75 ? 6.863 -10.358 -1.842 1.00 93.38 75 LEU A CA 1
ATOM 554 C C . LEU A 1 75 ? 6.354 -9.256 -0.900 1.00 93.38 75 LEU A C 1
ATOM 556 O O . LEU A 1 75 ? 6.535 -9.363 0.313 1.00 93.38 75 LEU A O 1
ATOM 560 N N . TYR A 1 76 ? 5.694 -8.225 -1.432 1.00 92.81 76 TYR A N 1
ATOM 561 C CA . TYR A 1 76 ? 5.133 -7.127 -0.640 1.00 92.81 76 TYR A CA 1
ATOM 562 C C . TYR A 1 76 ? 4.017 -7.599 0.296 1.00 92.81 76 TYR A C 1
ATOM 564 O O . TYR A 1 76 ? 4.052 -7.272 1.481 1.00 92.81 76 TYR A O 1
ATOM 572 N N . ILE A 1 77 ? 3.082 -8.429 -0.181 1.00 92.75 77 ILE A N 1
ATOM 573 C CA . ILE A 1 77 ? 2.023 -9.018 0.661 1.00 92.75 77 ILE A CA 1
ATOM 574 C C . ILE A 1 77 ? 2.643 -9.821 1.812 1.00 92.75 77 ILE A C 1
ATOM 576 O O . ILE A 1 77 ? 2.244 -9.680 2.974 1.00 92.75 77 ILE A O 1
ATOM 580 N N . PHE A 1 78 ? 3.645 -10.650 1.509 1.00 91.75 78 PHE A N 1
ATOM 581 C CA . PHE A 1 78 ? 4.359 -11.426 2.520 1.00 91.75 78 PHE A CA 1
ATOM 582 C C . PHE A 1 78 ? 5.054 -10.520 3.550 1.00 91.75 78 PHE A C 1
ATOM 584 O O . PHE A 1 78 ? 4.932 -10.737 4.758 1.00 91.75 78 PHE A O 1
ATOM 591 N N . LEU A 1 79 ? 5.727 -9.463 3.095 1.00 91.62 79 LEU A N 1
ATOM 592 C CA . LEU A 1 79 ? 6.377 -8.469 3.952 1.00 91.62 79 LEU A CA 1
ATOM 593 C C . LEU A 1 79 ? 5.390 -7.726 4.848 1.00 91.62 79 LEU A C 1
ATOM 595 O O . LEU A 1 79 ? 5.613 -7.603 6.048 1.00 91.62 79 LEU A O 1
ATOM 599 N N . PHE A 1 80 ? 4.278 -7.248 4.299 1.00 90.00 80 PHE A N 1
ATOM 600 C CA . PHE A 1 80 ? 3.263 -6.543 5.078 1.00 90.00 80 PHE A CA 1
ATOM 601 C C . PHE A 1 80 ? 2.641 -7.459 6.133 1.00 90.00 80 PHE A C 1
ATOM 603 O O . PHE A 1 80 ? 2.353 -7.022 7.253 1.00 90.00 80 PHE A O 1
ATOM 610 N N . ARG A 1 81 ? 2.517 -8.754 5.822 1.00 87.69 81 ARG A N 1
ATOM 611 C CA . ARG A 1 81 ? 2.048 -9.766 6.767 1.00 87.69 81 ARG A CA 1
ATOM 612 C C . ARG A 1 81 ? 3.034 -10.013 7.896 1.00 87.69 81 ARG A C 1
ATOM 614 O O . ARG A 1 81 ? 2.626 -9.975 9.055 1.00 87.69 81 ARG A O 1
ATOM 621 N N . THR A 1 82 ? 4.307 -10.229 7.582 1.00 86.00 82 THR A N 1
ATOM 622 C CA . THR A 1 82 ? 5.351 -10.483 8.590 1.00 86.00 82 THR A CA 1
ATOM 623 C C . THR A 1 82 ? 5.623 -9.257 9.455 1.00 86.00 82 THR A C 1
ATOM 625 O O . THR A 1 82 ? 5.774 -9.375 10.667 1.00 86.00 82 THR A O 1
ATOM 628 N N . LEU A 1 83 ? 5.576 -8.062 8.866 1.00 84.81 83 LEU A N 1
ATOM 629 C CA . LEU A 1 83 ? 5.708 -6.800 9.584 1.00 84.81 83 LEU A CA 1
ATOM 630 C C . LEU A 1 83 ? 4.447 -6.411 10.358 1.00 84.81 83 LEU A C 1
ATOM 632 O O . LEU A 1 83 ? 4.434 -5.336 10.949 1.00 84.81 83 LEU A O 1
ATOM 636 N N . GLY A 1 84 ? 3.395 -7.236 10.384 1.00 81.50 84 GLY A N 1
ATOM 637 C CA . GLY A 1 84 ? 2.205 -7.016 11.208 1.00 81.50 84 GLY A CA 1
ATOM 638 C C . GLY A 1 84 ? 1.380 -5.791 10.806 1.00 81.50 84 GLY A C 1
ATOM 639 O O . GLY A 1 84 ? 0.655 -5.245 11.638 1.00 81.50 84 GLY A O 1
ATOM 640 N N . LEU A 1 85 ? 1.466 -5.351 9.546 1.00 80.50 85 LEU A N 1
ATOM 641 C CA . LEU A 1 85 ? 0.689 -4.216 9.031 1.00 80.50 85 LEU A CA 1
ATOM 642 C C . LEU A 1 85 ? -0.822 -4.518 8.941 1.00 80.50 85 LEU A C 1
ATOM 644 O O . LEU A 1 85 ? -1.612 -3.596 8.740 1.00 80.50 85 LEU A O 1
ATOM 648 N N . TYR A 1 86 ? -1.220 -5.781 9.130 1.00 71.62 86 TYR A N 1
ATOM 649 C CA . TYR A 1 86 ? -2.614 -6.238 9.220 1.00 71.62 86 TYR A CA 1
ATOM 650 C C . TYR A 1 86 ? -3.109 -6.446 10.657 1.00 71.62 86 TYR A C 1
ATOM 652 O O . TYR A 1 86 ? -4.191 -7.000 10.855 1.00 71.62 86 TYR A O 1
ATOM 660 N N . ALA A 1 87 ? -2.337 -6.054 11.676 1.00 68.12 87 ALA 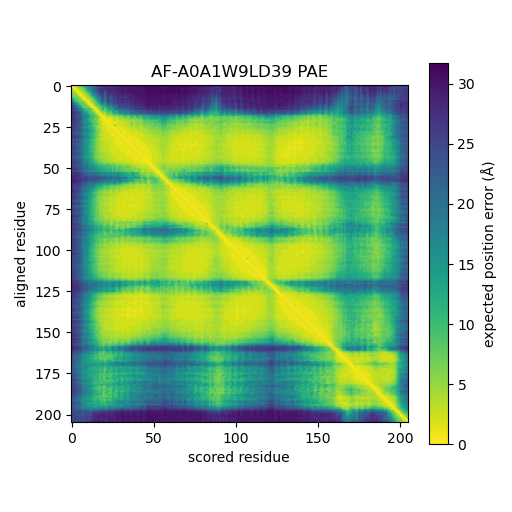A N 1
ATOM 661 C CA . ALA A 1 87 ? -2.796 -6.164 13.057 1.00 68.12 87 ALA A CA 1
ATOM 662 C C . ALA A 1 87 ? -4.078 -5.333 13.256 1.00 68.12 87 ALA A C 1
ATOM 664 O O . ALA A 1 87 ? -4.143 -4.162 12.886 1.00 68.12 87 ALA A O 1
ATOM 665 N N . ARG A 1 88 ? -5.119 -5.957 13.810 1.00 70.62 88 ARG A N 1
ATOM 666 C CA . ARG A 1 88 ? -6.405 -5.331 14.149 1.00 70.62 88 ARG A CA 1
ATOM 667 C C . ARG A 1 88 ? -6.622 -5.452 15.657 1.00 70.62 88 ARG A C 1
ATOM 669 O O . ARG A 1 88 ? -6.300 -6.509 16.206 1.00 70.62 88 ARG A O 1
ATOM 676 N N . PRO A 1 89 ? -7.219 -4.450 16.323 1.00 64.25 89 PRO A N 1
ATOM 677 C CA . PRO A 1 89 ? -7.756 -3.193 15.812 1.00 64.25 89 PRO A CA 1
ATOM 678 C C . PRO A 1 89 ? -6.634 -2.188 15.554 1.00 64.25 89 PRO A C 1
ATOM 680 O O . PRO A 1 89 ? -5.537 -2.280 16.093 1.00 64.25 89 PRO A O 1
ATOM 683 N N . GLN A 1 90 ? -6.916 -1.247 14.668 1.00 68.56 90 GLN A N 1
ATOM 684 C CA . GLN A 1 90 ? -5.996 -0.176 14.336 1.00 68.56 90 GLN A CA 1
ATOM 685 C C . GLN A 1 90 ? -6.286 0.993 15.280 1.00 68.56 90 GLN A C 1
ATOM 687 O O . GLN A 1 90 ? -7.192 1.772 15.006 1.00 68.56 90 GLN A O 1
ATOM 692 N N . ASP A 1 91 ? -5.535 1.111 16.369 1.00 69.19 91 ASP A N 1
ATOM 693 C CA . ASP A 1 91 ? -5.671 2.234 17.305 1.00 69.19 91 ASP A CA 1
ATOM 694 C C . ASP A 1 91 ? -4.859 3.452 16.804 1.00 69.19 91 ASP A C 1
ATOM 696 O O . ASP A 1 91 ? -4.029 3.321 15.889 1.00 69.19 91 ASP A O 1
ATOM 700 N N . GLY A 1 92 ? -5.132 4.638 17.356 1.00 75.38 92 GLY A N 1
ATOM 701 C CA . GLY A 1 92 ? -4.396 5.879 17.067 1.00 75.38 92 GLY A CA 1
ATOM 702 C C . GLY A 1 92 ? -4.665 6.513 15.694 1.00 75.38 92 GLY A C 1
ATOM 703 O O . GLY A 1 92 ? -5.590 6.131 14.966 1.00 75.38 92 GLY A O 1
ATOM 704 N N . HIS A 1 93 ? -3.845 7.505 15.327 1.00 79.69 93 HIS A N 1
ATOM 705 C CA . HIS A 1 93 ? -3.969 8.213 14.054 1.00 79.69 93 HIS A CA 1
ATOM 706 C C . HIS A 1 93 ? -3.319 7.432 12.903 1.00 79.69 93 HIS A C 1
ATOM 708 O O . HIS A 1 93 ? -2.423 6.607 13.082 1.00 79.69 93 HIS A O 1
ATOM 714 N N . PHE A 1 94 ? -3.780 7.686 11.675 1.00 81.12 94 PHE A N 1
ATOM 715 C CA . PHE A 1 94 ? -3.175 7.085 10.483 1.00 81.12 94 PHE A CA 1
ATOM 716 C C . PHE A 1 94 ? -1.731 7.566 10.271 1.00 81.12 94 PHE A C 1
ATOM 718 O O . PHE A 1 94 ? -0.872 6.783 9.872 1.00 81.12 94 PHE A O 1
ATOM 725 N N . THR A 1 95 ? -1.449 8.829 10.599 1.00 84.62 95 THR A N 1
ATOM 726 C CA . THR A 1 95 ? -0.130 9.456 10.439 1.00 84.62 95 THR A CA 1
ATOM 727 C C . THR A 1 95 ? 0.971 8.707 11.190 1.00 84.62 95 THR A C 1
ATOM 729 O O . THR A 1 95 ? 2.067 8.539 10.658 1.00 84.62 95 THR A O 1
ATOM 732 N N . ASP A 1 96 ? 0.653 8.140 12.355 1.00 84.69 96 ASP A N 1
ATOM 733 C CA . ASP A 1 96 ? 1.592 7.366 13.180 1.00 84.69 96 ASP A CA 1
ATOM 734 C C . ASP A 1 96 ? 2.074 6.082 12.478 1.00 84.69 96 ASP A C 1
ATOM 736 O O . ASP A 1 96 ? 3.087 5.483 12.841 1.00 84.69 96 ASP A O 1
ATOM 740 N N . LYS A 1 97 ? 1.355 5.645 11.436 1.00 85.88 97 LYS A N 1
ATOM 741 C CA . LYS A 1 97 ? 1.622 4.406 10.689 1.00 85.88 97 LYS A CA 1
ATOM 742 C C . LYS A 1 97 ? 2.463 4.653 9.445 1.00 85.88 97 LYS A C 1
ATOM 744 O O . LYS A 1 97 ? 3.070 3.706 8.943 1.00 85.88 97 LYS A O 1
ATOM 749 N N . ILE A 1 98 ? 2.552 5.902 8.980 1.00 90.06 98 ILE A N 1
ATOM 750 C CA . ILE A 1 98 ? 3.293 6.276 7.769 1.00 90.06 98 ILE A CA 1
ATOM 751 C C . ILE A 1 98 ? 4.757 5.818 7.847 1.00 90.06 98 ILE A C 1
ATOM 753 O O . ILE A 1 98 ? 5.178 5.109 6.932 1.00 90.06 98 ILE A O 1
ATOM 757 N N . PRO A 1 99 ? 5.531 6.086 8.922 1.00 90.94 99 PRO A N 1
ATOM 758 C CA . PRO A 1 99 ? 6.939 5.682 8.970 1.00 90.94 99 PRO A CA 1
ATOM 759 C C . PRO A 1 99 ? 7.127 4.164 8.855 1.00 90.94 99 PRO A C 1
ATOM 761 O O . PRO A 1 99 ? 8.047 3.687 8.190 1.00 90.94 99 PRO A O 1
ATOM 764 N N . ARG A 1 100 ? 6.219 3.388 9.461 1.00 89.62 100 ARG A N 1
ATOM 765 C CA . ARG A 1 100 ? 6.235 1.921 9.392 1.00 89.62 100 ARG A CA 1
ATOM 766 C C . ARG A 1 100 ? 5.938 1.419 7.978 1.00 89.62 100 ARG A C 1
ATOM 768 O O . ARG A 1 100 ? 6.603 0.488 7.531 1.00 89.62 100 ARG A O 1
ATOM 775 N N . ILE A 1 101 ? 4.982 2.034 7.278 1.00 91.06 101 ILE A N 1
ATOM 776 C CA . ILE A 1 101 ? 4.624 1.689 5.892 1.00 91.06 101 ILE A CA 1
ATOM 777 C C . ILE A 1 101 ? 5.772 2.033 4.940 1.00 91.06 101 ILE A C 1
ATOM 779 O O . ILE A 1 101 ? 6.179 1.188 4.146 1.00 91.06 101 ILE A O 1
ATOM 783 N N . VAL A 1 102 ? 6.347 3.232 5.063 1.00 93.69 102 VAL A N 1
ATOM 784 C CA . VAL A 1 102 ? 7.490 3.670 4.245 1.00 93.69 102 VAL A CA 1
ATOM 785 C C . VAL A 1 102 ? 8.683 2.733 4.445 1.00 93.69 102 VAL A C 1
ATOM 787 O O . VAL A 1 102 ? 9.282 2.276 3.472 1.00 93.69 102 VAL A O 1
ATOM 790 N N . ARG A 1 103 ? 8.994 2.364 5.697 1.00 93.06 103 ARG A N 1
ATOM 791 C CA . ARG A 1 103 ? 10.063 1.401 6.003 1.00 93.06 103 ARG A CA 1
ATOM 792 C C . ARG A 1 103 ? 9.786 0.026 5.395 1.00 93.06 103 ARG A C 1
ATOM 794 O O . ARG A 1 103 ? 10.697 -0.570 4.825 1.00 93.06 103 ARG A O 1
ATOM 801 N N . ALA A 1 104 ? 8.551 -0.469 5.491 1.00 92.38 104 ALA A N 1
ATOM 802 C CA . ALA A 1 104 ? 8.151 -1.737 4.884 1.00 92.38 104 ALA A CA 1
ATOM 803 C C . ALA A 1 104 ? 8.329 -1.715 3.358 1.00 92.38 104 ALA A C 1
ATOM 805 O O . ALA A 1 104 ? 8.900 -2.647 2.794 1.00 92.38 104 ALA A O 1
ATOM 806 N N . CYS A 1 105 ? 7.913 -0.627 2.703 1.00 94.12 105 CYS A N 1
ATOM 807 C CA . CYS A 1 105 ? 8.080 -0.452 1.262 1.00 94.12 105 CYS A CA 1
ATOM 808 C C . CYS A 1 105 ? 9.556 -0.369 0.861 1.00 94.12 105 CYS A C 1
ATOM 810 O O . CYS A 1 105 ? 9.940 -0.962 -0.143 1.00 94.12 105 CYS A O 1
ATOM 812 N N . GLY A 1 106 ? 10.393 0.298 1.662 1.00 94.50 106 GLY A N 1
ATOM 813 C CA . GLY A 1 106 ? 11.836 0.371 1.430 1.00 94.50 106 GLY A CA 1
ATOM 814 C C . GLY A 1 106 ? 12.499 -1.003 1.504 1.00 94.50 106 GLY A C 1
ATOM 815 O O . GLY A 1 106 ? 13.219 -1.388 0.586 1.00 94.50 106 GLY A O 1
ATOM 816 N N . ILE A 1 107 ? 12.193 -1.787 2.544 1.00 94.25 107 ILE A N 1
ATOM 817 C CA . ILE A 1 107 ? 12.670 -3.176 2.667 1.00 94.25 107 ILE A CA 1
ATOM 818 C C . ILE A 1 107 ? 12.176 -4.018 1.481 1.00 94.25 107 ILE A C 1
ATOM 820 O O . ILE A 1 107 ? 12.963 -4.755 0.891 1.00 94.25 107 ILE A O 1
ATOM 824 N N . GLY A 1 108 ? 10.906 -3.872 1.090 1.00 93.00 108 GLY A N 1
ATOM 825 C CA . GLY A 1 108 ? 10.330 -4.560 -0.067 1.00 93.00 108 GLY A CA 1
ATOM 826 C C . GLY A 1 108 ? 11.045 -4.246 -1.373 1.00 93.00 108 GLY A C 1
ATOM 827 O O . GLY A 1 108 ? 11.387 -5.165 -2.114 1.00 93.00 108 GLY A O 1
ATOM 828 N N . THR A 1 109 ? 11.357 -2.975 -1.628 1.00 92.75 109 THR A N 1
ATOM 829 C CA . THR A 1 109 ? 12.103 -2.577 -2.829 1.00 92.75 109 THR A CA 1
ATOM 830 C C . THR A 1 109 ? 13.533 -3.109 -2.801 1.00 92.75 109 THR A C 1
ATOM 832 O O . THR A 1 109 ? 14.021 -3.597 -3.821 1.00 92.75 109 THR A O 1
ATOM 835 N N . LEU A 1 110 ? 14.211 -3.048 -1.651 1.00 93.75 110 LEU A N 1
ATOM 836 C CA . LEU A 1 110 ? 15.571 -3.573 -1.508 1.00 93.75 110 LEU A CA 1
ATOM 837 C C . LEU A 1 110 ? 15.615 -5.082 -1.767 1.00 93.75 110 LEU A C 1
ATOM 839 O O . LEU A 1 110 ? 16.457 -5.539 -2.538 1.00 93.75 110 LEU A O 1
ATOM 843 N N . LEU A 1 111 ? 14.678 -5.843 -1.196 1.00 92.62 111 LEU A N 1
ATOM 844 C CA . LEU A 1 111 ? 14.573 -7.285 -1.427 1.00 92.62 111 LEU A CA 1
ATOM 845 C C . LEU A 1 111 ? 14.200 -7.613 -2.876 1.00 92.62 111 LEU A C 1
ATOM 847 O O . LEU A 1 111 ? 14.819 -8.490 -3.472 1.00 92.62 111 LEU A O 1
ATOM 851 N N . ALA A 1 112 ? 13.247 -6.889 -3.469 1.00 90.75 112 ALA A N 1
ATOM 852 C CA . ALA A 1 112 ? 12.891 -7.048 -4.878 1.00 90.75 112 ALA A CA 1
ATOM 853 C C . ALA A 1 112 ? 14.095 -6.793 -5.796 1.00 90.75 112 ALA A C 1
ATOM 855 O O . ALA A 1 112 ? 14.336 -7.541 -6.741 1.00 90.75 112 ALA A O 1
ATOM 856 N N . THR A 1 113 ? 14.883 -5.762 -5.487 1.00 89.81 113 THR A N 1
ATOM 857 C CA . THR A 1 113 ? 16.095 -5.416 -6.232 1.00 89.81 113 THR A CA 1
ATOM 858 C C . THR A 1 113 ? 17.163 -6.496 -6.075 1.00 89.81 113 THR A C 1
ATOM 860 O O . THR A 1 113 ? 17.736 -6.933 -7.070 1.00 89.81 113 THR A O 1
ATOM 863 N N . ALA A 1 114 ? 17.403 -6.971 -4.850 1.00 91.00 114 ALA A N 1
ATOM 864 C CA . ALA A 1 114 ? 18.336 -8.063 -4.583 1.00 91.00 114 ALA A CA 1
ATOM 865 C C . ALA A 1 114 ? 17.941 -9.342 -5.340 1.00 91.00 114 ALA A C 1
ATOM 867 O O . ALA A 1 114 ? 18.790 -9.970 -5.968 1.00 91.00 114 ALA A O 1
ATOM 868 N N . LEU A 1 115 ? 16.648 -9.680 -5.354 1.00 88.69 115 LEU A N 1
ATOM 869 C CA . LEU A 1 115 ? 16.121 -10.821 -6.098 1.00 88.69 115 LEU A CA 1
ATOM 870 C C . LEU A 1 115 ? 16.299 -10.644 -7.613 1.00 88.69 115 LEU A C 1
ATOM 872 O O . LEU A 1 115 ? 16.744 -11.565 -8.293 1.00 88.69 115 LEU A O 1
ATOM 876 N N . ALA A 1 116 ? 16.019 -9.451 -8.143 1.00 85.81 116 ALA A N 1
ATOM 877 C CA . ALA A 1 116 ? 16.211 -9.150 -9.560 1.00 85.81 116 ALA A CA 1
ATOM 878 C C . ALA A 1 116 ? 17.682 -9.277 -10.000 1.00 85.81 116 ALA A C 1
ATOM 880 O O . ALA A 1 116 ? 17.938 -9.690 -11.133 1.00 85.81 116 ALA A O 1
ATOM 881 N N . PHE A 1 117 ? 18.635 -8.952 -9.117 1.00 84.62 117 PHE A N 1
ATOM 882 C CA . PHE A 1 117 ? 20.063 -9.191 -9.344 1.00 84.62 117 PHE A CA 1
ATOM 883 C C . PHE A 1 117 ? 20.433 -10.673 -9.246 1.00 84.62 117 PHE A C 1
ATOM 885 O O . PHE A 1 117 ? 21.191 -11.156 -10.083 1.00 84.62 117 PHE A O 1
ATOM 892 N N . ALA A 1 118 ? 19.889 -11.396 -8.265 1.00 86.50 118 ALA A N 1
ATOM 893 C CA . ALA A 1 118 ? 20.158 -12.820 -8.073 1.00 86.50 118 ALA A CA 1
ATOM 894 C C . ALA A 1 118 ? 19.684 -13.677 -9.259 1.00 86.50 118 ALA A C 1
ATOM 896 O O . ALA A 1 118 ? 20.355 -14.634 -9.626 1.00 86.50 118 ALA A O 1
ATOM 897 N N . ILE A 1 119 ? 18.562 -13.304 -9.884 1.00 82.44 119 ILE A N 1
ATOM 898 C CA . ILE A 1 119 ? 17.994 -14.005 -11.047 1.00 82.44 119 ILE A CA 1
ATOM 899 C C . ILE A 1 119 ? 18.818 -13.770 -12.332 1.00 82.44 119 ILE A C 1
ATOM 901 O O . ILE A 1 119 ? 18.611 -14.476 -13.310 1.00 82.44 119 ILE A O 1
ATOM 905 N N . GLN A 1 120 ? 19.770 -12.822 -12.338 1.00 73.50 120 GLN A N 1
ATOM 906 C CA . GLN A 1 120 ? 20.622 -12.507 -13.500 1.00 73.50 120 GLN A CA 1
ATOM 907 C C . GLN A 1 120 ? 19.821 -12.350 -14.804 1.00 73.50 120 GLN A C 1
ATOM 909 O O . GLN A 1 120 ? 20.096 -12.987 -15.815 1.00 73.50 120 GLN A O 1
ATOM 914 N N . ASN A 1 121 ? 18.798 -11.494 -14.771 1.00 70.12 121 ASN A N 1
ATOM 915 C CA . ASN A 1 121 ? 17.951 -11.244 -15.935 1.00 70.12 121 ASN A CA 1
ATOM 916 C C . ASN A 1 121 ? 18.761 -10.750 -17.151 1.00 70.12 121 ASN A C 1
ATOM 918 O O . ASN A 1 121 ? 19.574 -9.833 -17.011 1.00 70.12 121 ASN A O 1
ATOM 922 N N . ASP A 1 122 ? 18.461 -11.292 -18.335 1.00 66.12 122 ASP A N 1
ATOM 923 C CA . ASP A 1 122 ? 18.937 -10.795 -19.629 1.00 66.12 122 ASP A CA 1
ATOM 924 C C . ASP A 1 122 ? 17.730 -10.365 -20.488 1.00 66.12 122 ASP A C 1
ATOM 926 O O . ASP A 1 122 ? 16.931 -11.219 -20.884 1.00 66.12 122 ASP A O 1
ATOM 930 N N . PRO A 1 123 ? 17.513 -9.057 -20.732 1.00 69.56 123 PRO A N 1
ATOM 931 C CA . PRO A 1 123 ? 18.358 -7.918 -20.363 1.00 69.56 123 PRO A CA 1
ATOM 932 C C . PRO A 1 123 ? 18.320 -7.566 -18.860 1.00 69.56 123 PRO A C 1
ATOM 934 O O . PRO A 1 12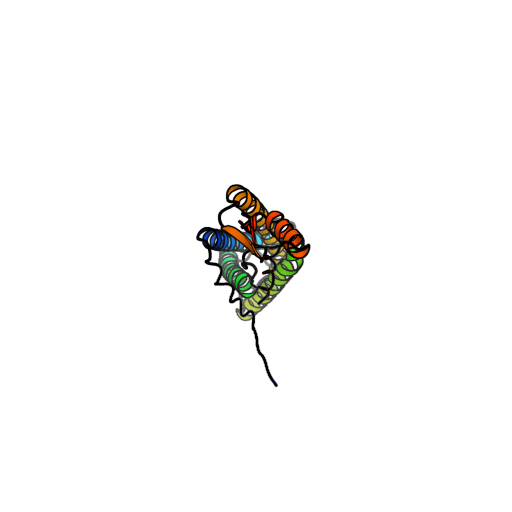3 ? 17.331 -7.841 -18.169 1.00 69.56 123 PRO A O 1
ATOM 937 N N . PRO A 1 124 ? 19.363 -6.884 -18.339 1.00 72.62 124 PRO A N 1
ATOM 938 C CA . PRO A 1 124 ? 19.465 -6.549 -16.924 1.00 72.62 124 PRO A CA 1
ATOM 939 C C . PRO A 1 124 ? 18.334 -5.630 -16.466 1.00 72.62 124 PRO A C 1
ATOM 941 O O . PRO A 1 124 ? 17.989 -4.639 -17.119 1.00 72.62 124 PRO A O 1
ATOM 944 N N . PHE A 1 125 ? 17.796 -5.929 -15.283 1.00 76.19 125 PHE A N 1
ATOM 945 C CA . PHE A 1 125 ? 16.713 -5.156 -14.691 1.00 76.19 125 PHE A CA 1
ATOM 946 C C . PHE A 1 125 ? 17.128 -3.693 -14.448 1.00 76.19 125 PHE A C 1
ATOM 948 O O . PHE A 1 125 ? 18.215 -3.387 -13.948 1.00 76.19 125 PHE A O 1
ATOM 955 N N . SER A 1 126 ? 16.241 -2.761 -14.797 1.00 81.94 126 SER A N 1
ATOM 956 C CA . SER A 1 126 ? 16.525 -1.328 -14.731 1.00 81.94 126 SER A CA 1
ATOM 957 C C . SER A 1 126 ? 16.494 -0.831 -13.283 1.00 81.94 126 SER A C 1
ATOM 959 O O . SER A 1 126 ? 15.438 -0.752 -12.661 1.00 81.94 126 SER A O 1
ATOM 961 N N . ARG A 1 127 ? 17.655 -0.427 -12.751 1.00 85.50 127 ARG A N 1
ATOM 962 C CA . ARG A 1 127 ? 17.795 0.125 -11.385 1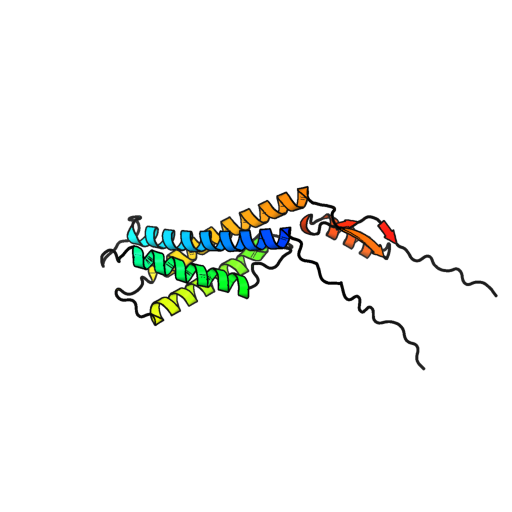.00 85.50 127 ARG A CA 1
ATOM 963 C C . ARG A 1 127 ? 16.915 1.358 -11.153 1.00 85.50 127 ARG A C 1
ATOM 965 O O . ARG A 1 127 ? 16.414 1.565 -10.054 1.00 85.50 127 ARG A O 1
ATOM 972 N N . LEU A 1 128 ? 16.689 2.149 -12.205 1.00 88.12 128 LEU A N 1
ATOM 973 C CA . LEU A 1 128 ? 15.783 3.297 -12.157 1.00 88.12 128 LEU A CA 1
ATOM 974 C C . LEU A 1 128 ? 14.329 2.872 -11.928 1.00 88.12 128 LEU A C 1
ATOM 976 O O . LEU A 1 128 ? 13.630 3.542 -11.178 1.00 88.12 128 LEU A O 1
ATOM 980 N N . VAL A 1 129 ? 13.886 1.748 -12.509 1.00 89.81 129 VAL A N 1
ATOM 981 C CA . VAL A 1 129 ? 12.534 1.219 -12.253 1.00 89.81 129 VAL A CA 1
ATOM 982 C C . VAL A 1 129 ? 12.379 0.878 -10.780 1.00 89.81 129 VAL A C 1
ATOM 984 O O . VAL A 1 129 ? 11.358 1.226 -10.211 1.00 89.81 129 VAL A O 1
ATOM 987 N N . ALA A 1 130 ? 13.389 0.283 -10.138 1.00 89.81 130 ALA A N 1
ATOM 988 C CA . ALA A 1 130 ? 13.333 0.005 -8.701 1.00 89.81 130 ALA A CA 1
ATOM 989 C C . ALA A 1 130 ? 13.170 1.289 -7.863 1.00 89.81 130 ALA A C 1
ATOM 991 O O . ALA A 1 130 ? 12.326 1.338 -6.971 1.00 89.81 130 ALA A O 1
ATOM 992 N N . GLY A 1 131 ? 13.916 2.353 -8.186 1.00 92.62 131 GLY A N 1
ATOM 993 C CA . GLY A 1 131 ? 13.788 3.647 -7.503 1.00 92.62 131 GLY A CA 1
ATOM 994 C C . GLY A 1 131 ? 12.418 4.308 -7.701 1.00 92.62 131 GLY A C 1
ATOM 995 O O . GLY A 1 131 ? 11.815 4.788 -6.743 1.00 92.62 131 GLY A O 1
ATOM 996 N N . ILE A 1 132 ? 11.888 4.290 -8.927 1.00 93.75 132 ILE A N 1
ATOM 997 C CA . ILE A 1 132 ? 10.553 4.833 -9.233 1.00 93.75 132 ILE A CA 1
ATOM 998 C C . ILE A 1 132 ? 9.456 3.962 -8.595 1.00 93.75 132 ILE A C 1
ATOM 1000 O O . ILE A 1 132 ? 8.467 4.487 -8.080 1.00 93.75 132 ILE A O 1
ATOM 1004 N N . ALA A 1 133 ? 9.641 2.638 -8.581 1.00 93.88 133 ALA A N 1
ATOM 1005 C CA . ALA A 1 133 ? 8.737 1.677 -7.954 1.00 93.88 133 ALA A CA 1
ATOM 1006 C C . ALA A 1 133 ? 8.626 1.921 -6.452 1.00 93.88 133 ALA A C 1
ATOM 1008 O O . ALA A 1 133 ? 7.517 1.933 -5.933 1.00 93.88 133 ALA A O 1
ATOM 1009 N N . PHE A 1 134 ? 9.735 2.209 -5.763 1.00 95.56 134 PHE A N 1
ATOM 1010 C CA . PHE A 1 134 ? 9.683 2.592 -4.354 1.00 95.56 134 PHE A CA 1
ATOM 1011 C C . PHE A 1 134 ? 8.727 3.769 -4.122 1.00 95.56 134 PHE A C 1
ATOM 1013 O O . PHE A 1 134 ? 7.843 3.671 -3.274 1.00 95.56 134 PHE A O 1
ATOM 1020 N N . GLY A 1 135 ? 8.855 4.852 -4.895 1.00 96.12 135 GLY A N 1
ATOM 1021 C CA . GLY A 1 135 ? 7.993 6.028 -4.750 1.00 96.12 135 GLY A CA 1
ATOM 1022 C C . GLY A 1 135 ? 6.527 5.732 -5.071 1.00 96.12 135 GLY A C 1
ATOM 1023 O O . GLY A 1 135 ? 5.645 5.970 -4.249 1.00 96.12 135 GLY A O 1
ATOM 1024 N N . THR A 1 136 ? 6.269 5.169 -6.249 1.00 96.50 136 THR A N 1
ATOM 1025 C CA . THR A 1 136 ? 4.908 4.889 -6.745 1.00 96.50 136 THR A CA 1
ATOM 1026 C C . THR A 1 136 ? 4.159 3.870 -5.886 1.00 96.50 136 THR A C 1
ATOM 1028 O O . THR A 1 136 ? 3.020 4.131 -5.504 1.00 96.50 136 THR A O 1
ATOM 1031 N N . VAL A 1 137 ? 4.795 2.751 -5.518 1.00 95.94 137 VAL A N 1
ATOM 1032 C CA . VAL A 1 137 ? 4.204 1.742 -4.624 1.00 95.94 137 VAL A CA 1
ATOM 1033 C C . VAL A 1 137 ? 3.947 2.337 -3.244 1.00 95.94 137 VAL A C 1
ATOM 1035 O O . VAL A 1 137 ? 2.852 2.170 -2.716 1.00 95.94 137 VAL A O 1
ATOM 1038 N N . THR A 1 138 ? 4.905 3.074 -2.670 1.00 95.56 138 THR A N 1
ATOM 1039 C CA . THR A 1 138 ? 4.720 3.690 -1.345 1.00 95.56 138 THR A CA 1
ATOM 1040 C C . THR A 1 138 ? 3.532 4.649 -1.343 1.00 95.56 138 THR A C 1
ATOM 1042 O O . THR A 1 138 ? 2.703 4.588 -0.438 1.00 95.56 138 THR A O 1
ATOM 1045 N N . VAL A 1 139 ? 3.414 5.510 -2.358 1.00 96.56 139 VAL A N 1
ATOM 1046 C CA . VAL A 1 139 ? 2.294 6.455 -2.476 1.00 96.56 139 VAL A CA 1
ATOM 1047 C C . VAL A 1 139 ? 0.961 5.718 -2.612 1.00 96.56 139 VAL A C 1
ATOM 1049 O O . VAL A 1 139 ? 0.026 6.031 -1.877 1.00 96.56 139 VAL A O 1
ATOM 1052 N N . LEU A 1 140 ? 0.870 4.719 -3.494 1.00 95.69 140 LEU A N 1
ATOM 1053 C CA . LEU A 1 140 ? -0.367 3.958 -3.690 1.00 95.69 140 LEU A CA 1
ATOM 1054 C C . LEU A 1 140 ? -0.787 3.194 -2.433 1.00 95.69 140 LEU A C 1
ATOM 1056 O O . LEU A 1 140 ? -1.947 3.289 -2.043 1.00 95.69 140 LEU A O 1
ATOM 1060 N N . VAL A 1 141 ? 0.150 2.523 -1.759 1.00 93.88 141 VAL A N 1
ATOM 1061 C CA . VAL A 1 141 ? -0.111 1.811 -0.497 1.00 93.88 141 VAL A CA 1
ATOM 1062 C C . VAL A 1 141 ? -0.538 2.785 0.607 1.00 93.88 141 VAL A C 1
ATOM 1064 O O . VAL A 1 141 ? -1.438 2.484 1.388 1.00 93.88 141 VAL A O 1
ATOM 1067 N N . LEU A 1 142 ? 0.055 3.981 0.690 1.00 93.81 142 LEU A N 1
ATOM 1068 C CA . LEU A 1 142 ? -0.369 4.997 1.661 1.00 93.81 142 LEU A CA 1
ATOM 1069 C C . LEU A 1 142 ? -1.800 5.484 1.399 1.00 93.81 142 LEU A C 1
ATOM 1071 O O . LEU A 1 142 ? -2.587 5.586 2.342 1.00 93.81 142 LEU A O 1
ATOM 1075 N N . ILE A 1 143 ? -2.142 5.765 0.139 1.00 94.00 143 ILE A N 1
ATOM 1076 C CA . ILE A 1 143 ? -3.488 6.203 -0.257 1.00 94.00 143 ILE A CA 1
ATOM 1077 C C . ILE A 1 143 ? -4.510 5.109 0.055 1.00 94.00 143 ILE A C 1
ATOM 1079 O O . ILE A 1 143 ? -5.503 5.360 0.737 1.00 94.00 143 ILE A O 1
ATOM 1083 N N . GLU A 1 144 ? -4.245 3.890 -0.402 1.00 93.62 144 GLU A N 1
ATOM 1084 C CA . GLU A 1 144 ? -5.097 2.722 -0.202 1.00 93.62 144 GLU A CA 1
ATOM 1085 C C . GLU A 1 144 ? -5.328 2.443 1.289 1.00 93.62 144 GLU A C 1
ATOM 1087 O O . GLU A 1 144 ? -6.475 2.356 1.738 1.00 93.62 144 GLU A O 1
ATOM 1092 N N . ARG A 1 145 ? -4.265 2.424 2.101 1.00 89.69 145 ARG A N 1
ATOM 1093 C CA . ARG A 1 145 ? -4.388 2.207 3.549 1.00 89.69 145 ARG A CA 1
ATOM 1094 C C . ARG A 1 145 ? -5.131 3.326 4.261 1.00 89.69 145 ARG A C 1
ATOM 1096 O O . ARG A 1 145 ? -5.858 3.045 5.215 1.00 89.69 145 ARG A O 1
ATOM 1103 N N . ASN A 1 146 ? -4.983 4.573 3.818 1.00 89.56 146 ASN A N 1
ATOM 1104 C CA . ASN A 1 146 ? -5.769 5.680 4.354 1.00 89.56 146 ASN A CA 1
ATOM 1105 C C . ASN A 1 146 ? -7.262 5.492 4.040 1.00 89.56 146 ASN A C 1
ATOM 1107 O O . ASN A 1 146 ? -8.099 5.634 4.930 1.00 89.56 146 ASN A O 1
ATOM 1111 N N . ILE A 1 147 ? -7.600 5.102 2.806 1.00 89.75 147 ILE A N 1
ATOM 1112 C CA . ILE A 1 147 ? -8.985 4.822 2.400 1.00 89.75 147 ILE A CA 1
ATOM 1113 C C . ILE A 1 147 ? -9.575 3.686 3.245 1.00 89.75 147 ILE A C 1
ATOM 1115 O O . ILE A 1 147 ? -10.647 3.859 3.826 1.00 89.75 147 ILE A O 1
ATOM 1119 N N . LEU A 1 148 ? -8.865 2.561 3.387 1.00 87.81 148 LEU A N 1
ATOM 1120 C CA . LEU A 1 148 ? -9.311 1.430 4.210 1.00 87.81 148 LEU A CA 1
ATOM 1121 C C . LEU A 1 148 ? -9.505 1.824 5.675 1.00 87.81 148 LEU A C 1
ATOM 1123 O O . LEU A 1 148 ? -10.530 1.503 6.278 1.00 87.81 148 LEU A O 1
ATOM 1127 N N . PHE A 1 149 ? -8.558 2.579 6.238 1.00 85.69 149 PHE A N 1
ATOM 1128 C CA . PHE A 1 149 ? -8.651 3.071 7.607 1.00 85.69 149 PHE A CA 1
ATOM 1129 C C . PHE A 1 149 ? -9.920 3.912 7.812 1.00 85.69 149 PHE A C 1
ATOM 1131 O O . PHE A 1 149 ? -10.654 3.711 8.787 1.00 85.69 149 PHE A O 1
ATOM 1138 N N . GLN A 1 150 ? -10.213 4.826 6.888 1.00 85.12 150 GLN A N 1
ATOM 1139 C CA . GLN A 1 150 ? -11.395 5.682 6.960 1.00 85.12 150 GLN A CA 1
ATOM 1140 C C . GLN A 1 150 ? -12.693 4.887 6.775 1.00 85.12 150 GLN A C 1
ATOM 1142 O O . GLN A 1 150 ? -13.645 5.095 7.533 1.00 85.12 150 GLN A O 1
ATOM 1147 N N . LEU A 1 151 ? -12.713 3.938 5.837 1.00 85.12 151 LEU A N 1
ATOM 1148 C CA . LEU A 1 151 ? -13.863 3.079 5.562 1.00 85.12 151 LEU A CA 1
ATOM 1149 C C . LEU A 1 151 ? -14.213 2.200 6.767 1.00 85.12 151 LEU A C 1
ATOM 1151 O O . LEU A 1 151 ? -15.361 2.160 7.204 1.00 85.12 151 LEU A O 1
ATOM 1155 N N . GLU A 1 152 ? -13.215 1.582 7.391 1.00 82.31 152 GLU A N 1
ATOM 1156 C CA . GLU A 1 152 ? -13.418 0.813 8.617 1.00 82.31 152 GLU A CA 1
ATOM 1157 C C . GLU A 1 152 ? -13.916 1.666 9.770 1.00 82.31 152 GLU A C 1
ATOM 1159 O O . GLU A 1 152 ? -14.769 1.228 10.536 1.00 82.31 152 GLU A O 1
ATOM 1164 N N . ARG A 1 153 ? -13.391 2.887 9.921 1.00 79.88 153 ARG A N 1
ATOM 1165 C CA . ARG A 1 153 ? -13.856 3.806 10.964 1.00 79.88 153 ARG A CA 1
ATOM 1166 C C . ARG A 1 153 ? -15.302 4.230 10.712 1.00 79.88 153 ARG A C 1
ATOM 1168 O O . ARG A 1 153 ? -16.056 4.443 11.658 1.00 79.88 153 ARG A O 1
ATOM 1175 N N . HIS A 1 154 ? -15.695 4.376 9.450 1.00 81.81 154 HIS A N 1
ATOM 1176 C CA . HIS A 1 154 ? -17.069 4.676 9.066 1.00 81.81 154 HIS A CA 1
ATOM 1177 C C . HIS A 1 154 ? -18.008 3.494 9.360 1.00 81.81 154 HIS A C 1
ATOM 1179 O O . HIS A 1 154 ? -19.033 3.677 10.017 1.00 81.81 154 HIS A O 1
ATOM 1185 N N . TRP A 1 155 ? -17.634 2.272 8.979 1.00 76.62 155 TRP A N 1
ATOM 1186 C CA . TRP A 1 155 ? -18.423 1.068 9.261 1.00 76.62 155 TRP A CA 1
ATOM 1187 C C . TRP A 1 155 ? -18.483 0.719 10.749 1.00 76.62 155 TRP A C 1
ATOM 1189 O O . TRP A 1 155 ? -19.542 0.349 11.251 1.00 76.62 155 TRP A O 1
ATOM 1199 N N . ALA A 1 156 ? -17.381 0.892 11.482 1.00 74.25 156 ALA A N 1
ATOM 1200 C CA . ALA A 1 156 ? -17.346 0.685 12.927 1.00 74.25 156 ALA A CA 1
ATOM 1201 C C . ALA A 1 156 ? -18.315 1.621 13.659 1.00 74.25 156 ALA A C 1
ATOM 1203 O O . ALA A 1 156 ? -18.967 1.185 14.602 1.00 74.25 156 ALA A O 1
ATOM 1204 N N . ARG A 1 157 ? -18.475 2.868 13.189 1.00 72.00 157 ARG A N 1
ATOM 1205 C CA . ARG A 1 157 ? -19.476 3.806 13.726 1.00 72.00 157 ARG A CA 1
ATOM 1206 C C . ARG A 1 157 ? -20.914 3.311 13.548 1.00 72.00 157 ARG A C 1
ATOM 1208 O O . ARG A 1 157 ? -21.718 3.504 14.448 1.00 72.00 157 ARG A O 1
ATOM 1215 N N . HIS A 1 158 ? -21.221 2.633 12.443 1.00 71.31 158 HIS A N 1
ATOM 1216 C CA . HIS A 1 158 ? -22.563 2.095 12.172 1.00 71.31 158 HIS A CA 1
ATOM 1217 C C . HIS A 1 158 ? -22.839 0.765 12.889 1.00 71.31 158 HIS A C 1
ATOM 1219 O O . HIS A 1 158 ? -23.983 0.342 13.000 1.00 71.31 158 HIS A O 1
ATOM 1225 N N . GLN A 1 159 ? -21.794 0.095 13.380 1.00 64.81 159 GLN A N 1
ATOM 1226 C CA . GLN A 1 159 ? -21.875 -1.188 14.089 1.00 64.81 159 GLN A CA 1
ATOM 1227 C C . GLN A 1 159 ? -21.472 -1.069 15.569 1.00 64.81 159 GLN A C 1
ATOM 1229 O O . GLN A 1 159 ? -21.184 -2.085 16.213 1.00 64.81 159 GLN A O 1
ATOM 1234 N N . ALA A 1 160 ? -21.398 0.156 16.096 1.00 58.84 160 ALA A N 1
ATOM 1235 C CA . ALA A 1 160 ? -21.038 0.423 17.481 1.00 58.84 160 ALA A CA 1
ATOM 1236 C C . ALA A 1 160 ? -22.105 -0.161 18.429 1.00 58.84 160 ALA A C 1
ATOM 1238 O O . ALA A 1 160 ? -23.298 -0.017 18.180 1.00 58.84 160 ALA A O 1
ATOM 1239 N N . GLY A 1 161 ? -21.671 -0.845 19.497 1.00 58.25 161 GLY A N 1
ATOM 1240 C CA . GLY A 1 161 ? -22.560 -1.343 20.561 1.00 58.25 161 GLY A CA 1
ATOM 1241 C C . GLY A 1 161 ? -22.712 -2.865 20.704 1.00 58.25 161 GLY A C 1
ATOM 1242 O O . GLY A 1 161 ? -23.612 -3.323 21.399 1.00 58.25 161 GLY A O 1
ATOM 1243 N N . LYS A 1 162 ? -21.856 -3.688 20.077 1.00 64.81 162 LYS A N 1
ATOM 1244 C CA . LYS A 1 162 ? -21.992 -5.159 20.163 1.00 64.81 162 LYS A CA 1
ATOM 1245 C C . LYS A 1 162 ? -21.494 -5.776 21.476 1.00 64.81 162 LYS A C 1
ATOM 1247 O O . LYS A 1 162 ? -21.923 -6.876 21.810 1.00 64.81 162 LYS A O 1
ATOM 1252 N N . ARG A 1 163 ? -20.590 -5.121 22.216 1.00 68.12 163 ARG A N 1
ATOM 1253 C CA . ARG A 1 163 ? -20.042 -5.657 23.476 1.00 68.12 163 ARG A CA 1
ATOM 1254 C C . ARG A 1 163 ? -20.475 -4.815 24.659 1.00 68.12 163 ARG A C 1
ATOM 1256 O O . ARG A 1 163 ? -19.946 -3.728 24.855 1.00 68.12 163 ARG A O 1
ATOM 1263 N N . ARG A 1 164 ? -21.384 -5.354 25.469 1.00 77.31 164 ARG A N 1
ATOM 1264 C CA . ARG A 1 164 ? -21.769 -4.762 26.752 1.00 77.31 164 ARG A CA 1
ATOM 1265 C C . ARG A 1 164 ? -20.655 -4.991 27.773 1.00 77.31 164 ARG A C 1
ATOM 1267 O O . ARG A 1 164 ? -20.314 -6.136 28.057 1.00 77.31 164 ARG A O 1
ATOM 1274 N N . ILE A 1 165 ? -20.079 -3.914 28.293 1.00 82.94 165 ILE A N 1
ATOM 1275 C CA . ILE A 1 165 ? -18.996 -3.929 29.282 1.00 82.94 165 ILE A CA 1
ATOM 1276 C C . ILE A 1 165 ? -19.525 -3.345 30.590 1.00 82.94 165 ILE A C 1
ATOM 1278 O O . ILE A 1 165 ? -20.113 -2.264 30.601 1.00 82.94 165 ILE A O 1
ATOM 1282 N N . VAL A 1 166 ? -19.288 -4.049 31.694 1.00 85.19 166 VAL A N 1
ATOM 1283 C CA . VAL A 1 166 ? -19.486 -3.531 33.052 1.00 85.19 166 VAL A CA 1
ATOM 1284 C C . VAL A 1 166 ? -18.113 -3.265 33.653 1.00 85.19 166 VAL A C 1
ATOM 1286 O O . VAL A 1 166 ? -17.253 -4.144 33.634 1.00 85.19 166 VAL A O 1
ATOM 1289 N N . ILE A 1 167 ? -17.896 -2.054 34.162 1.00 86.38 167 ILE A N 1
ATOM 1290 C CA . ILE A 1 167 ? -16.627 -1.668 34.791 1.00 86.38 167 ILE A CA 1
ATOM 1291 C C . ILE A 1 167 ? -16.755 -1.863 36.303 1.00 86.38 167 ILE A C 1
ATOM 1293 O O . ILE A 1 167 ? -17.673 -1.332 36.922 1.00 86.38 167 ILE A O 1
ATOM 1297 N N . VAL A 1 168 ? -15.838 -2.618 36.908 1.00 87.31 168 VAL A N 1
ATOM 1298 C CA . VAL A 1 168 ? -15.771 -2.779 38.367 1.00 87.31 168 VAL A CA 1
ATOM 1299 C C . VAL A 1 168 ? -14.896 -1.666 38.947 1.00 87.31 168 VAL A C 1
ATOM 1301 O O . VAL A 1 168 ? -13.735 -1.517 38.573 1.00 87.31 168 VAL A O 1
ATOM 1304 N N . GLY A 1 169 ? -15.466 -0.873 39.849 1.00 82.56 169 GLY A N 1
ATOM 1305 C CA . GLY A 1 169 ? -14.905 0.355 40.401 1.00 82.56 169 GLY A CA 1
ATOM 1306 C C . GLY A 1 169 ? -15.606 1.606 39.862 1.00 82.56 169 GLY A C 1
ATOM 1307 O O . GLY A 1 169 ? -16.029 1.658 38.712 1.00 82.56 169 GLY A O 1
ATOM 1308 N N . ALA A 1 170 ? -15.712 2.637 40.702 1.00 83.06 170 ALA A N 1
ATOM 1309 C CA . ALA A 1 170 ? -16.319 3.932 40.359 1.00 83.06 170 ALA A CA 1
ATOM 1310 C C . ALA A 1 170 ? -15.357 5.117 40.590 1.00 83.06 170 ALA A C 1
ATOM 1312 O O . ALA A 1 170 ? -15.786 6.248 40.798 1.00 83.06 170 ALA A O 1
ATOM 1313 N N . GLY A 1 171 ? -14.047 4.850 40.606 1.00 85.19 171 GLY A N 1
ATOM 1314 C CA . GLY A 1 171 ? -13.018 5.876 40.792 1.00 85.19 171 GLY A CA 1
ATOM 1315 C C . GLY A 1 171 ? -12.677 6.645 39.504 1.00 85.19 171 GLY A C 1
ATOM 1316 O O . GLY A 1 171 ? -13.160 6.293 38.425 1.00 85.19 171 GLY A O 1
ATOM 1317 N N . PRO A 1 172 ? -11.775 7.642 39.578 1.00 83.00 172 PRO A N 1
ATOM 1318 C CA . PRO A 1 172 ? -11.332 8.429 38.419 1.00 83.00 172 PRO A CA 1
ATOM 1319 C C . PRO A 1 172 ? -10.806 7.577 37.253 1.00 83.00 172 PRO A C 1
ATOM 1321 O O . PRO A 1 172 ? -11.064 7.882 36.091 1.00 83.00 172 PRO A O 1
ATOM 1324 N N . LEU A 1 173 ? -10.140 6.456 37.558 1.00 82.88 173 LEU A N 1
ATOM 1325 C CA . LEU A 1 173 ? -9.674 5.492 36.557 1.00 82.88 173 LEU A CA 1
ATOM 1326 C C . LEU A 1 173 ? -10.832 4.866 35.767 1.00 82.88 173 LEU A C 1
ATOM 1328 O O . LEU A 1 173 ? -10.730 4.722 34.555 1.00 82.88 173 LEU A O 1
ATOM 1332 N N . ALA A 1 174 ? -11.943 4.527 36.430 1.00 84.12 174 ALA A N 1
ATOM 1333 C CA . ALA A 1 174 ? -13.115 3.937 35.784 1.00 84.12 174 ALA A CA 1
ATOM 1334 C C . ALA A 1 174 ? -13.784 4.929 34.817 1.00 84.12 174 ALA A C 1
ATOM 1336 O O . ALA A 1 174 ? -14.229 4.542 33.735 1.00 84.12 174 ALA A O 1
ATOM 1337 N N . VAL A 1 175 ? -13.794 6.218 35.178 1.00 83.38 175 VAL A N 1
ATOM 1338 C CA . VAL A 1 175 ? -14.271 7.303 34.308 1.00 83.38 175 VAL A CA 1
ATOM 1339 C C . VAL A 1 175 ? -13.364 7.452 33.086 1.00 83.38 175 VAL A C 1
ATOM 1341 O O . VAL A 1 175 ? -13.858 7.420 31.961 1.00 83.38 175 VAL A O 1
ATOM 1344 N N . HIS A 1 176 ? -12.044 7.506 33.284 1.00 85.06 176 HIS A N 1
ATOM 1345 C CA . HIS A 1 176 ? -11.081 7.602 32.185 1.00 85.06 176 HIS A CA 1
ATOM 1346 C C . HIS A 1 176 ? -11.151 6.394 31.234 1.00 85.06 176 HIS A C 1
ATOM 1348 O O . HIS A 1 176 ? -11.089 6.544 30.012 1.00 85.06 176 HIS A O 1
ATOM 1354 N N . LEU A 1 177 ? -11.347 5.191 31.783 1.00 83.94 177 LEU A N 1
ATOM 1355 C CA . LEU A 1 177 ? -11.539 3.972 31.001 1.00 83.94 177 LEU A CA 1
ATOM 1356 C C . LEU A 1 177 ? -12.811 4.050 30.144 1.00 83.94 177 LEU A C 1
ATOM 1358 O O . LEU A 1 177 ? -12.775 3.714 28.962 1.00 83.94 177 LEU A O 1
ATOM 1362 N N . LYS A 1 178 ? -13.926 4.531 30.714 1.00 83.81 178 LYS A N 1
ATOM 1363 C CA . LYS A 1 178 ? -15.185 4.745 29.981 1.00 83.81 178 LYS A CA 1
ATOM 1364 C C . LYS A 1 178 ? -14.991 5.722 28.825 1.00 83.81 178 LYS A C 1
ATOM 1366 O O . LYS A 1 178 ? -15.453 5.443 27.720 1.00 83.81 178 LYS A O 1
ATOM 1371 N N . ASP A 1 179 ? -14.328 6.847 29.073 1.00 84.25 179 ASP A N 1
ATOM 1372 C CA . ASP A 1 179 ? -14.138 7.888 28.061 1.00 84.25 179 ASP A CA 1
ATOM 1373 C C . ASP A 1 179 ? -13.209 7.408 26.938 1.00 84.25 179 ASP A C 1
ATOM 1375 O O . ASP A 1 179 ? -13.505 7.625 25.765 1.00 84.25 179 ASP A O 1
ATOM 1379 N N . THR A 1 180 ? -12.165 6.643 27.271 1.00 81.75 180 THR A N 1
ATOM 1380 C CA . THR A 1 180 ? -11.288 5.991 26.283 1.00 81.75 180 THR A CA 1
ATOM 1381 C C . THR A 1 180 ? -12.054 4.973 25.432 1.00 81.75 180 THR A C 1
ATOM 1383 O O . THR A 1 180 ? -11.966 4.990 24.205 1.00 81.75 180 THR A O 1
ATOM 1386 N N . LEU A 1 181 ? -12.867 4.115 26.063 1.00 78.44 181 LEU A N 1
ATOM 1387 C CA . LEU A 1 181 ? -13.682 3.113 25.366 1.00 78.44 181 LEU A CA 1
ATOM 1388 C C . LEU A 1 181 ? -14.748 3.744 24.460 1.00 78.44 181 LEU A C 1
ATOM 1390 O O . LEU A 1 181 ? -15.042 3.195 23.399 1.00 78.44 181 LEU A O 1
ATOM 1394 N N . ARG A 1 182 ? -15.316 4.891 24.858 1.00 77.00 182 ARG A N 1
ATOM 1395 C CA . ARG A 1 182 ? -16.275 5.658 24.045 1.00 77.00 182 ARG A CA 1
ATOM 1396 C C . ARG A 1 182 ? -15.608 6.481 22.943 1.00 77.00 182 ARG A C 1
ATOM 1398 O O . ARG A 1 182 ? -16.242 6.726 21.920 1.00 77.00 182 ARG A O 1
ATOM 1405 N N . GLY A 1 183 ? -14.361 6.906 23.140 1.00 73.69 183 GLY A N 1
ATOM 1406 C CA . GLY A 1 183 ? -13.622 7.747 22.199 1.00 73.69 183 GLY A CA 1
ATOM 1407 C C . GLY A 1 183 ? -13.283 7.058 20.874 1.00 73.69 183 GLY A C 1
ATOM 1408 O O . GLY A 1 183 ? -13.151 7.735 19.854 1.00 73.69 183 GLY A O 1
ATOM 1409 N N . GLU A 1 184 ? -13.197 5.724 20.856 1.00 74.38 184 GLU A N 1
ATOM 1410 C CA . GLU A 1 184 ? -12.848 4.948 19.662 1.00 74.38 184 GLU A CA 1
ATOM 1411 C C . GLU A 1 184 ? -13.952 3.929 19.296 1.00 74.38 184 GLU A C 1
ATOM 1413 O O . GLU A 1 184 ? -14.031 2.836 19.872 1.00 74.38 184 GLU A O 1
ATOM 1418 N N . PRO A 1 185 ? -14.799 4.240 18.289 1.00 68.88 185 PRO A N 1
ATOM 1419 C CA . PRO A 1 185 ? -15.885 3.368 17.830 1.00 68.88 185 PRO A CA 1
ATOM 1420 C C . PRO A 1 185 ? -15.443 1.945 17.458 1.00 68.88 185 PRO A C 1
ATOM 1422 O O . PRO A 1 185 ? -16.240 1.005 17.536 1.00 68.88 185 PRO A O 1
ATOM 1425 N N . ARG A 1 186 ? -14.173 1.749 17.074 1.00 72.00 186 ARG A N 1
ATOM 1426 C CA . ARG A 1 186 ? -13.614 0.427 16.743 1.00 72.00 186 ARG A CA 1
ATOM 1427 C C . ARG A 1 186 ? -13.535 -0.528 17.932 1.00 72.00 186 ARG A C 1
ATOM 1429 O O . ARG A 1 186 ? -13.441 -1.737 17.716 1.00 72.00 186 ARG A O 1
ATOM 1436 N N . HIS A 1 187 ? -13.616 -0.039 19.169 1.00 72.31 187 HIS A N 1
ATOM 1437 C CA . HIS A 1 187 ? -13.703 -0.913 20.339 1.00 72.31 187 HIS A CA 1
ATOM 1438 C C . HIS A 1 187 ? -15.053 -1.634 20.439 1.00 72.31 187 HIS A C 1
ATOM 1440 O O . HIS A 1 187 ? -15.127 -2.673 21.097 1.00 72.31 187 HIS A O 1
ATOM 1446 N N . ARG A 1 188 ? -16.102 -1.137 19.757 1.00 71.25 188 ARG A N 1
ATOM 1447 C CA . ARG A 1 188 ? -17.473 -1.690 19.790 1.00 71.25 188 ARG A CA 1
ATOM 1448 C C . ARG A 1 188 ? -17.997 -1.923 21.217 1.00 71.25 188 ARG A C 1
ATOM 1450 O O . ARG A 1 188 ? -18.846 -2.791 21.427 1.00 71.25 188 ARG A O 1
ATOM 1457 N N . ALA A 1 189 ? -17.468 -1.163 22.171 1.00 73.38 189 ALA A N 1
ATOM 1458 C CA . ALA A 1 189 ? -17.761 -1.260 23.586 1.00 73.38 189 ALA A CA 1
ATOM 1459 C C . ALA A 1 189 ? -18.957 -0.371 23.925 1.00 73.38 189 ALA A C 1
ATOM 1461 O O . ALA A 1 189 ? -18.940 0.828 23.661 1.00 73.38 189 ALA A O 1
ATOM 1462 N N . ASP A 1 190 ? -19.974 -0.966 24.528 1.00 77.00 190 ASP A N 1
ATOM 1463 C CA . ASP A 1 190 ? -21.075 -0.267 25.168 1.00 77.00 190 ASP A CA 1
ATOM 1464 C C . ASP A 1 190 ? -20.927 -0.438 26.679 1.00 77.00 190 ASP A C 1
ATOM 1466 O O . ASP A 1 190 ? -21.097 -1.535 27.214 1.00 77.00 190 ASP A O 1
ATOM 1470 N N . VAL A 1 191 ? -20.518 0.626 27.367 1.00 79.75 191 VAL A N 1
ATOM 1471 C CA . VAL A 1 191 ? -20.376 0.595 28.825 1.00 79.75 191 VAL A CA 1
ATOM 1472 C C . VAL A 1 191 ? -21.770 0.707 29.433 1.00 79.75 191 VAL A C 1
ATOM 1474 O O . VAL A 1 191 ? -22.333 1.800 29.484 1.00 79.75 191 VAL A O 1
ATOM 1477 N N . VAL A 1 192 ? -22.312 -0.427 29.886 1.00 84.06 192 VAL A N 1
ATOM 1478 C CA . VAL A 1 192 ? -23.696 -0.539 30.380 1.00 84.06 192 VAL A CA 1
ATOM 1479 C C . VAL A 1 192 ? -23.843 -0.204 31.862 1.00 84.06 192 VAL A C 1
ATOM 1481 O O . VAL A 1 192 ? -24.953 0.052 32.319 1.00 84.06 192 VAL A O 1
ATOM 1484 N N . GLY A 1 193 ? -22.749 -0.184 32.627 1.00 82.31 193 GLY A N 1
ATOM 1485 C CA . GLY A 1 193 ? -22.807 0.162 34.044 1.00 82.31 193 GLY A CA 1
ATOM 1486 C C . GLY A 1 193 ? -21.474 0.071 34.777 1.00 82.31 193 GLY A C 1
ATOM 1487 O O . GLY A 1 193 ? -20.481 -0.441 34.253 1.00 82.31 193 GLY A O 1
ATOM 1488 N N . PHE A 1 194 ? -21.489 0.567 36.013 1.00 86.44 194 PHE A N 1
ATOM 1489 C CA . PHE A 1 194 ? -20.382 0.493 36.961 1.00 86.44 194 PHE A CA 1
ATOM 1490 C C . PHE A 1 194 ? -20.805 -0.332 38.177 1.00 86.44 194 PHE A C 1
ATOM 1492 O O . PHE A 1 194 ? -21.886 -0.114 38.721 1.00 86.44 194 PHE A O 1
ATOM 1499 N N . LEU A 1 195 ? -19.953 -1.259 38.612 1.00 85.44 195 LEU A N 1
ATOM 1500 C CA . LEU A 1 195 ? -20.134 -2.032 39.839 1.00 85.44 195 LEU A CA 1
ATOM 1501 C C . LEU A 1 195 ? -19.202 -1.491 40.914 1.00 85.44 195 LEU A C 1
ATOM 1503 O O . LEU A 1 195 ? -17.993 -1.442 40.718 1.00 85.44 195 LEU A O 1
ATOM 1507 N N . ARG A 1 196 ? -19.744 -1.118 42.070 1.00 83.62 196 ARG A N 1
ATOM 1508 C CA . ARG A 1 196 ? -18.955 -0.751 43.247 1.00 83.62 196 ARG A CA 1
ATOM 1509 C C . ARG A 1 196 ? -19.206 -1.792 44.328 1.00 83.62 196 ARG A C 1
ATOM 1511 O O . ARG A 1 196 ? -20.357 -2.083 44.626 1.00 83.62 196 ARG A O 1
ATOM 1518 N N . VAL A 1 197 ? -18.140 -2.328 44.913 1.00 80.44 197 VAL A N 1
ATOM 1519 C CA . VAL A 1 197 ? -18.259 -3.142 46.126 1.00 80.44 197 VAL A CA 1
ATOM 1520 C C . VAL A 1 197 ? -18.562 -2.176 47.274 1.00 80.44 197 VAL A C 1
ATOM 1522 O O . VAL A 1 197 ? -17.799 -1.232 47.501 1.00 80.44 197 VAL A O 1
ATOM 1525 N N . GLY A 1 198 ? -19.725 -2.332 47.907 1.00 71.94 198 GLY A N 1
ATOM 1526 C CA . GLY A 1 198 ? -20.068 -1.599 49.126 1.00 71.94 198 GLY A CA 1
ATOM 1527 C C . GLY A 1 198 ? -19.147 -2.035 50.262 1.00 71.94 198 GLY A C 1
ATOM 1528 O O . GLY A 1 198 ? -18.743 -3.193 50.304 1.00 71.94 198 GLY A O 1
ATOM 1529 N N . ALA A 1 199 ? -18.781 -1.111 51.150 1.00 58.47 199 ALA A N 1
ATOM 1530 C CA . ALA A 1 199 ? -18.146 -1.498 52.402 1.00 58.47 199 ALA A CA 1
ATOM 1531 C C . ALA A 1 199 ? -19.171 -2.312 53.199 1.00 58.47 199 ALA A C 1
ATOM 1533 O O . ALA A 1 199 ? -20.256 -1.813 53.489 1.00 58.47 199 ALA A O 1
ATOM 1534 N N . GLU A 1 200 ? -18.852 -3.569 53.474 1.00 48.22 200 GLU A N 1
ATOM 1535 C CA . GLU A 1 200 ? -19.573 -4.385 54.443 1.00 48.22 200 GLU A CA 1
ATOM 1536 C C . GLU A 1 200 ? -19.347 -3.714 55.806 1.00 48.22 200 GLU A C 1
ATOM 1538 O O . GLU A 1 200 ? -18.199 -3.558 56.234 1.00 48.22 200 GLU A O 1
ATOM 1543 N N . GLU A 1 201 ? -20.407 -3.200 56.440 1.00 53.91 201 GLU A N 1
ATOM 1544 C CA . GLU A 1 201 ? -20.303 -2.787 57.841 1.00 53.91 201 GLU A CA 1
ATOM 1545 C C . GLU A 1 201 ? -19.888 -4.024 58.646 1.00 53.91 201 GLU A C 1
ATOM 1547 O O . GLU A 1 201 ? -20.484 -5.090 58.453 1.00 53.91 201 GLU A O 1
ATOM 1552 N N . PRO A 1 202 ? -18.859 -3.933 59.510 1.00 48.12 202 PRO A N 1
ATOM 1553 C CA . PRO A 1 202 ? -18.505 -5.052 60.360 1.00 48.12 202 PRO A CA 1
ATOM 1554 C C . PRO A 1 202 ? -19.726 -5.350 61.224 1.00 48.12 202 PRO A C 1
ATOM 1556 O O . PRO A 1 202 ? -20.203 -4.478 61.950 1.00 48.12 202 PRO A O 1
ATOM 1559 N N . VAL A 1 203 ? -20.246 -6.572 61.110 1.00 51.97 203 VAL A N 1
ATOM 1560 C CA . VAL A 1 203 ? -21.225 -7.100 62.055 1.00 51.97 203 VAL A CA 1
ATOM 1561 C C . VAL A 1 203 ? -20.575 -6.975 63.428 1.00 51.97 203 VAL A C 1
ATOM 1563 O O . VAL A 1 203 ? -19.582 -7.643 63.709 1.00 51.97 203 VAL A O 1
ATOM 1566 N N . ALA A 1 204 ? -21.070 -6.031 64.226 1.00 46.31 204 ALA A N 1
ATOM 1567 C CA . ALA A 1 204 ? -20.704 -5.912 65.621 1.00 46.31 204 ALA A CA 1
ATOM 1568 C C . ALA A 1 204 ? -21.261 -7.152 66.328 1.00 46.31 204 ALA A C 1
ATOM 1570 O O . ALA A 1 204 ? -22.469 -7.248 66.544 1.00 46.31 204 ALA A O 1
ATOM 1571 N N . GLU A 1 205 ? -20.380 -8.115 66.589 1.00 42.38 205 GLU A N 1
ATOM 1572 C CA . GLU A 1 205 ? -20.575 -9.156 67.602 1.00 42.38 205 GLU A CA 1
ATOM 1573 C C . GLU A 1 205 ? -20.133 -8.630 68.971 1.00 42.38 205 GLU A C 1
ATOM 1575 O O . GLU A 1 205 ? -19.063 -7.975 69.038 1.00 42.38 205 GLU A O 1
#

Sequence (205 aa):
MRGSGGGYDGAMRGRQRDTFDVFCGVAAGAADAVAAFAGFLLAVWIRFDSGWITVLKGHPPRMMYVYAAGIVTLLYIFLFRTLGLYARPQDGHFTDKIPRIVRACGIGTLLATALAFAIQNDPPFSRLVAGIAFGTVTVLVLIERNILFQLERHWARHQAGKRRIVIVGAGPLAVHLKDTLRGEPRHRADVVGFLRVGAEEPVAE

pLDDT: mean 79.68, std 15.32, range [35.78, 96.56]